Protein AF-A0A947NQI3-F1 (afdb_monomer)

Secondary structure (DSSP, 8-state):
------TTTTTTTEEEEB-S-S--TT--TT-GGGTT-STT-SHHHH--B---HHHHTTSEEEE-SSS-TTTTHHHHHHHHTT-SSEEEEESS-SSSGGG-S-EEEESS-GGGTTT-----SSPPTTEEEEEEEE-TT-HHHHHHHHHHHHTTT--EEEEE-EESSSPPPGGGGGGEEEEEETTEEEEEE-HHHHHHHHHTTTT-TTEEESSSBTTB--HHHH-HHHHHHHHHHHHTT-

Sequence (238 aa):
MAYIENPKTAGSGIICGIPQRGVCPVGCADCFFQSGRSYLEPLDEKLPNLPTPEQAKGRIVRLNDGNDSNNQRVLVMAAADQYEHVFFNTSIPKDLAGFGRPVVLTVNPGKKTDRNAHLLTPPPTNLMFVRFRTNTWNLELCDRVVGHYAAHGIPTVLTFMAYYTESVPKDHAQHYTFRQRTLNSYWVITPAAWDKVLTRYAGNQWVYPCGKDANTFKCHRCGNCLREYFATLERMGR

Nearest PDB structures (foldseek):
  8tnf-assembly1_B  TM=5.002E-01  e=2.620E-01  Paracoccus onubensis
  2dqw-assembly1_A  TM=5.019E-01  e=2.329E+00  Thermus thermophilus HB8
  3dxi-assembly1_B  TM=3.619E-01  e=7.627E+00  Phocaeicola vulgatus ATCC 8482

Solvent-accessible surface area (backbone atoms only — not comparable to full-atom values): 13460 Å² total; per-residue (Å²): 132,84,65,76,82,54,79,50,32,60,87,38,57,43,45,57,24,33,75,64,61,57,74,50,92,82,69,42,83,62,36,56,58,74,60,84,66,29,98,49,58,61,41,71,78,51,37,54,34,53,63,54,58,78,77,40,61,98,29,36,35,35,36,21,84,63,47,41,39,62,62,62,36,70,61,44,50,63,64,47,69,71,44,92,43,52,35,36,26,25,60,58,89,64,68,67,58,80,64,80,42,41,28,35,37,34,36,21,54,63,92,26,40,74,75,48,65,68,80,68,83,80,68,49,70,38,49,36,30,35,35,37,58,39,54,95,87,26,51,73,61,46,49,55,50,46,54,58,33,43,77,68,76,26,34,36,35,38,33,69,57,59,34,63,78,65,79,74,55,79,95,50,41,90,39,43,42,82,44,79,50,103,89,50,60,36,36,32,51,29,56,71,45,46,51,55,58,51,58,76,48,64,90,42,89,41,59,43,64,66,23,67,53,70,85,40,64,42,40,58,65,45,40,56,74,60,56,36,48,54,57,26,32,52,70,62,75,94

Foldseek 3Di:
DDADFDPQAVPQLETEFEQDADAAPLPAPQQCQHPQNDPQPVRNVRPRHGDQQVRNVSGAYEYDPRHACVVVVVRSLVSCVRYPHYEYEHQDPPPRVVSVAAYEHAFQDHPSLQPAGDQDVVDHLRDLAYEHADDLRRVVRVVVNLVRQVVVVHAYEYEYDKAQPDDDPPVCPVQWDWDDDPVGITIFGDQVNFVVSVVVCPPPPRYHYQAQTSVGRRCNNRSSVVVSRVVSCVSVVD

pLDDT: mean 93.97, std 5.76, range [64.19, 98.81]

Structure (mmCIF, N/CA/C/O backbone):
data_AF-A0A947NQI3-F1
#
_entry.id   AF-A0A947NQI3-F1
#
loop_
_atom_site.group_PDB
_atom_site.id
_atom_site.type_symbol
_atom_site.label_atom_id
_atom_site.label_alt_id
_atom_site.label_comp_id
_atom_site.label_asym_id
_atom_site.label_entity_id
_atom_site.label_seq_id
_atom_site.pdbx_PDB_ins_code
_atom_site.Cartn_x
_atom_site.Cartn_y
_atom_site.Cartn_z
_atom_site.occupancy
_atom_site.B_iso_or_equiv
_atom_site.auth_seq_id
_atom_site.auth_comp_id
_atom_site.auth_asym_id
_atom_site.auth_atom_id
_atom_site.pdbx_PDB_model_num
ATOM 1 N N . MET A 1 1 ? -3.996 24.762 8.357 1.00 64.19 1 MET A N 1
ATOM 2 C CA . MET A 1 1 ? -4.057 24.484 6.905 1.00 64.19 1 MET A CA 1
ATOM 3 C C . MET A 1 1 ? -5.271 23.628 6.623 1.00 64.19 1 MET A C 1
ATOM 5 O O . MET A 1 1 ? -5.630 22.829 7.478 1.00 64.19 1 MET A O 1
ATOM 9 N N . ALA A 1 2 ? -5.905 23.813 5.467 1.00 87.31 2 ALA A N 1
ATOM 10 C CA . ALA A 1 2 ? -6.989 22.938 5.040 1.00 87.31 2 ALA A CA 1
ATOM 11 C C . ALA A 1 2 ? -6.441 21.549 4.675 1.00 87.31 2 ALA A C 1
ATOM 13 O O . ALA A 1 2 ? -5.342 21.440 4.133 1.00 87.31 2 ALA A O 1
ATOM 14 N N . TYR A 1 3 ? -7.214 20.507 4.975 1.00 95.06 3 TYR A N 1
ATOM 15 C CA . TYR A 1 3 ? -6.921 19.136 4.563 1.00 95.06 3 TYR A CA 1
ATOM 16 C C . TYR A 1 3 ? -6.806 19.021 3.035 1.00 95.06 3 TYR A C 1
ATOM 18 O O . TYR A 1 3 ? -7.633 19.568 2.304 1.00 95.06 3 TYR A O 1
ATOM 26 N N . ILE A 1 4 ? -5.816 18.264 2.558 1.00 95.06 4 ILE A N 1
ATOM 27 C CA . ILE A 1 4 ? -5.603 17.978 1.135 1.00 95.06 4 ILE A CA 1
ATOM 28 C C . ILE A 1 4 ? -5.948 16.508 0.870 1.00 95.06 4 ILE A C 1
ATOM 30 O O . ILE A 1 4 ? -5.268 15.599 1.354 1.00 95.06 4 ILE A O 1
ATOM 34 N N . GLU A 1 5 ? -6.994 16.260 0.080 1.00 94.38 5 GLU A N 1
ATOM 35 C CA . GLU A 1 5 ? -7.425 14.900 -0.249 1.00 94.38 5 GLU A CA 1
ATOM 36 C C . GLU A 1 5 ? -6.468 14.220 -1.238 1.00 94.38 5 GLU A C 1
ATOM 38 O O . GLU A 1 5 ? -6.061 14.807 -2.241 1.00 94.38 5 GLU A O 1
ATOM 43 N N . ASN A 1 6 ? -6.158 12.937 -1.004 1.00 93.94 6 ASN A N 1
ATOM 44 C CA . ASN A 1 6 ? -5.431 12.147 -1.990 1.00 93.94 6 ASN A CA 1
ATOM 45 C C . ASN A 1 6 ? -6.315 11.872 -3.226 1.00 93.94 6 ASN A C 1
ATOM 47 O O . ASN A 1 6 ? -7.308 11.137 -3.119 1.00 93.94 6 ASN A O 1
ATOM 51 N N . PRO A 1 7 ? -5.905 12.299 -4.438 1.00 92.12 7 PRO A N 1
ATOM 52 C CA . PRO A 1 7 ? -6.652 12.027 -5.663 1.00 92.12 7 PRO A CA 1
ATOM 53 C C . PRO A 1 7 ? -6.926 10.537 -5.917 1.00 92.12 7 PRO A C 1
ATOM 55 O O . PRO A 1 7 ? -7.909 10.192 -6.574 1.00 92.12 7 PRO A O 1
ATOM 58 N N . LYS A 1 8 ? -6.058 9.630 -5.456 1.00 91.38 8 LYS A N 1
ATOM 59 C CA . LYS A 1 8 ? -6.211 8.176 -5.614 1.00 91.38 8 LYS A CA 1
ATOM 60 C C . LYS A 1 8 ? -7.399 7.626 -4.817 1.00 91.38 8 LYS A C 1
ATOM 62 O O . LYS A 1 8 ? -8.034 6.678 -5.285 1.00 91.38 8 LYS A O 1
ATOM 67 N N . THR A 1 9 ? -7.698 8.202 -3.651 1.00 93.56 9 THR A N 1
ATOM 68 C CA . THR A 1 9 ? -8.776 7.739 -2.760 1.00 93.56 9 THR A CA 1
ATOM 69 C C . THR A 1 9 ? -10.086 8.501 -2.922 1.00 93.56 9 THR A C 1
ATOM 71 O O . THR A 1 9 ? -11.097 8.064 -2.372 1.00 93.56 9 THR A O 1
ATOM 74 N N . ALA A 1 10 ? -10.107 9.584 -3.700 1.00 93.75 10 ALA A N 1
ATOM 75 C CA . ALA A 1 10 ? -11.333 10.312 -4.015 1.00 93.75 10 ALA A CA 1
ATOM 76 C C . ALA A 1 10 ? -12.449 9.362 -4.510 1.00 93.75 10 ALA A C 1
ATOM 78 O O . ALA A 1 10 ? -12.243 8.536 -5.414 1.00 93.75 10 ALA A O 1
ATOM 79 N N . GLY A 1 11 ? -13.616 9.452 -3.864 1.00 93.31 11 GLY A N 1
ATOM 80 C CA . GLY A 1 11 ? -14.802 8.636 -4.154 1.00 93.31 11 GLY A CA 1
ATOM 81 C C . GLY A 1 11 ? -14.730 7.165 -3.721 1.00 93.31 11 GLY A C 1
ATOM 82 O O . GLY A 1 11 ? -15.567 6.381 -4.145 1.00 93.31 11 GLY A O 1
ATOM 83 N N . SER A 1 12 ? -13.736 6.752 -2.923 1.00 95.12 12 SER A N 1
ATOM 84 C CA . SER A 1 12 ? -13.557 5.335 -2.536 1.00 95.12 12 SER A CA 1
ATOM 85 C C . SER A 1 12 ? -14.100 4.946 -1.160 1.00 95.12 12 SER A C 1
ATOM 87 O O . SER A 1 12 ? -13.911 3.808 -0.745 1.00 95.12 12 SER A O 1
ATOM 89 N N . GLY A 1 13 ? -14.685 5.886 -0.412 1.00 96.44 13 GLY A N 1
ATOM 90 C CA . GLY A 1 13 ? -15.008 5.685 1.008 1.00 96.44 13 GLY A CA 1
ATOM 91 C C . GLY A 1 13 ? -13.784 5.712 1.937 1.00 96.44 13 GLY A C 1
ATOM 92 O O . GLY A 1 13 ? -13.938 5.656 3.150 1.00 96.44 13 GLY A O 1
ATOM 93 N N . ILE A 1 14 ? -12.568 5.862 1.397 1.00 97.56 14 ILE A N 1
ATOM 94 C CA . ILE A 1 14 ? -11.319 5.970 2.167 1.00 97.56 14 ILE A CA 1
ATOM 95 C C . ILE A 1 14 ? -10.823 7.408 2.133 1.00 97.56 14 ILE A C 1
ATOM 97 O O . ILE A 1 14 ? -10.758 8.008 1.059 1.00 97.56 14 ILE A O 1
ATOM 101 N N . ILE A 1 15 ? -10.435 7.947 3.283 1.00 97.44 15 ILE A N 1
ATOM 102 C CA . ILE A 1 15 ? -9.751 9.237 3.424 1.00 97.44 15 ILE A CA 1
ATOM 103 C C . ILE A 1 15 ? -8.353 8.996 4.001 1.00 97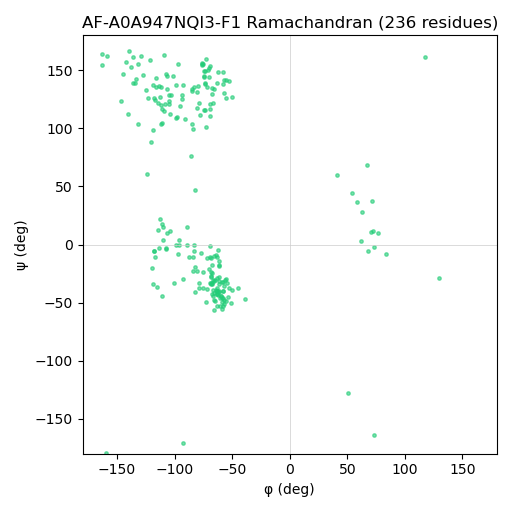.44 15 ILE A C 1
ATOM 105 O O . ILE A 1 15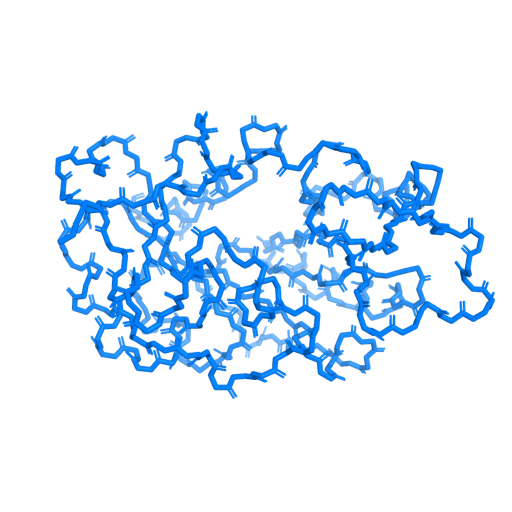 ? -8.160 8.072 4.784 1.00 97.44 15 ILE A O 1
ATOM 109 N N . CYS A 1 16 ? -7.341 9.747 3.571 1.00 97.31 16 CYS A N 1
ATOM 110 C CA . CYS A 1 16 ? -5.959 9.517 4.017 1.00 97.31 16 CYS A CA 1
ATOM 111 C C . CYS A 1 16 ? -5.563 10.518 5.095 1.00 97.31 16 CYS A C 1
ATOM 113 O O . CYS A 1 16 ? -5.942 11.678 4.985 1.00 97.31 16 CYS A O 1
ATOM 115 N N . GLY A 1 17 ? -4.754 10.098 6.068 1.00 96.75 17 GLY A N 1
ATOM 116 C CA . GLY A 1 17 ? -4.152 10.991 7.059 1.00 96.75 17 GLY A CA 1
ATOM 117 C C . GLY A 1 17 ? -2.664 10.707 7.255 1.00 96.75 17 GLY A C 1
ATOM 118 O O . GLY A 1 17 ? -2.251 9.547 7.230 1.00 96.75 17 GLY A O 1
ATOM 119 N N . ILE A 1 18 ? -1.857 11.753 7.443 1.00 96.75 18 ILE A N 1
ATOM 120 C CA . ILE A 1 18 ? -0.427 11.660 7.777 1.00 96.75 18 ILE A CA 1
ATOM 121 C C . ILE A 1 18 ? -0.146 12.601 8.962 1.00 96.75 18 ILE A C 1
ATOM 123 O O . ILE A 1 18 ? -0.118 13.819 8.765 1.00 96.75 18 ILE A O 1
ATOM 127 N N . PRO A 1 19 ? 0.021 12.067 10.187 1.00 96.19 19 PRO A N 1
ATOM 128 C CA . PRO A 1 19 ? 0.264 12.872 11.384 1.00 96.19 19 PRO A CA 1
ATOM 129 C C . PRO A 1 19 ? 1.725 13.315 11.542 1.00 96.19 19 PRO A C 1
ATOM 131 O O . PRO A 1 19 ? 1.990 14.290 12.240 1.00 96.19 19 PRO A O 1
ATOM 134 N N . GLN A 1 20 ? 2.686 12.612 10.935 1.00 95.19 20 GLN A N 1
ATOM 135 C CA . GLN A 1 20 ? 4.098 12.987 11.011 1.00 95.19 20 GLN A CA 1
ATOM 136 C C . GLN A 1 20 ? 4.407 14.174 10.091 1.00 95.19 20 GLN A C 1
ATOM 138 O O . GLN A 1 20 ? 3.764 14.364 9.058 1.00 95.19 20 GLN A O 1
ATOM 143 N N . ARG A 1 21 ? 5.456 14.925 10.439 1.00 92.19 21 ARG A N 1
ATOM 144 C CA . ARG A 1 21 ? 6.072 15.944 9.580 1.00 92.19 21 ARG A CA 1
ATOM 145 C C . ARG A 1 21 ? 7.297 15.386 8.857 1.00 92.19 21 ARG A C 1
ATOM 147 O O . ARG A 1 21 ? 7.949 14.470 9.359 1.00 92.19 21 ARG A O 1
ATOM 154 N N . GLY A 1 22 ? 7.625 15.990 7.717 1.00 87.25 22 GLY A N 1
ATOM 155 C CA . GLY A 1 22 ? 8.833 15.687 6.953 1.00 87.25 22 GLY A CA 1
ATOM 156 C C . GLY A 1 22 ? 8.803 14.346 6.215 1.00 87.25 22 GLY A C 1
ATOM 157 O O . GLY A 1 22 ? 7.754 13.734 5.997 1.00 87.25 22 GLY A O 1
ATOM 158 N N . VAL A 1 23 ? 9.990 13.906 5.798 1.00 87.44 23 VAL A N 1
ATOM 159 C CA . VAL A 1 23 ? 10.187 12.682 5.013 1.00 87.44 23 VAL A CA 1
ATOM 160 C C . VAL A 1 23 ? 10.054 11.426 5.875 1.00 87.44 23 VAL A C 1
ATOM 162 O O . VAL A 1 23 ? 10.275 11.439 7.086 1.00 87.44 23 VAL A O 1
ATOM 165 N N . CYS A 1 24 ? 9.703 10.303 5.251 1.00 86.56 24 CYS A N 1
ATOM 166 C CA . CYS A 1 24 ? 9.652 9.026 5.955 1.00 86.56 24 CYS A CA 1
ATOM 167 C C . CYS A 1 24 ? 11.049 8.377 6.022 1.00 86.56 24 CYS A C 1
ATOM 169 O O . CYS A 1 24 ? 11.739 8.294 5.006 1.00 86.56 24 CYS A O 1
ATOM 171 N N . PRO A 1 25 ? 11.458 7.834 7.183 1.00 85.25 25 PRO A N 1
ATOM 172 C CA . PRO A 1 25 ? 12.827 7.369 7.414 1.00 85.25 25 PRO A CA 1
ATOM 173 C C . PRO A 1 25 ? 13.219 6.132 6.594 1.00 85.25 25 PRO A C 1
ATOM 175 O O . PRO A 1 25 ? 14.392 5.782 6.538 1.00 85.25 25 PRO A O 1
ATOM 178 N N . VAL A 1 26 ? 12.258 5.454 5.954 1.00 81.62 26 VAL A N 1
ATOM 179 C CA . VAL A 1 26 ? 12.538 4.278 5.116 1.00 81.62 26 VAL A CA 1
ATOM 180 C C . VAL A 1 26 ? 13.306 4.660 3.837 1.00 81.62 26 VAL A C 1
ATOM 182 O O . VAL A 1 26 ? 14.043 3.828 3.313 1.00 81.62 26 VAL A O 1
ATOM 185 N N . GLY A 1 27 ? 13.161 5.895 3.333 1.00 81.44 27 GLY A N 1
ATOM 186 C CA . GLY A 1 27 ? 13.978 6.414 2.224 1.00 81.44 27 GLY A CA 1
ATOM 187 C C . GLY A 1 27 ? 13.901 5.608 0.918 1.00 81.44 27 GLY A C 1
ATOM 188 O O . GLY A 1 27 ? 14.905 5.414 0.237 1.00 81.44 27 GLY A O 1
ATOM 189 N N . CYS A 1 28 ? 12.727 5.074 0.573 1.00 82.44 28 CYS A N 1
ATOM 190 C CA . CYS A 1 28 ? 12.533 4.298 -0.656 1.00 82.44 28 CYS A CA 1
ATOM 191 C C . CYS A 1 28 ? 12.691 5.181 -1.913 1.00 82.44 28 CYS A C 1
ATOM 193 O O . CYS A 1 28 ? 11.907 6.112 -2.089 1.00 82.44 28 CYS A O 1
ATOM 195 N N . ALA A 1 29 ? 13.619 4.833 -2.813 1.00 79.69 29 ALA A N 1
ATOM 196 C CA . ALA A 1 29 ? 13.971 5.623 -4.004 1.00 79.69 29 ALA A CA 1
ATOM 197 C C . ALA A 1 29 ? 12.773 5.958 -4.918 1.00 79.69 29 ALA A C 1
ATOM 199 O O . ALA A 1 29 ? 12.541 7.119 -5.245 1.00 79.69 29 ALA A O 1
ATOM 200 N N . ASP A 1 30 ? 11.950 4.964 -5.265 1.00 81.38 30 ASP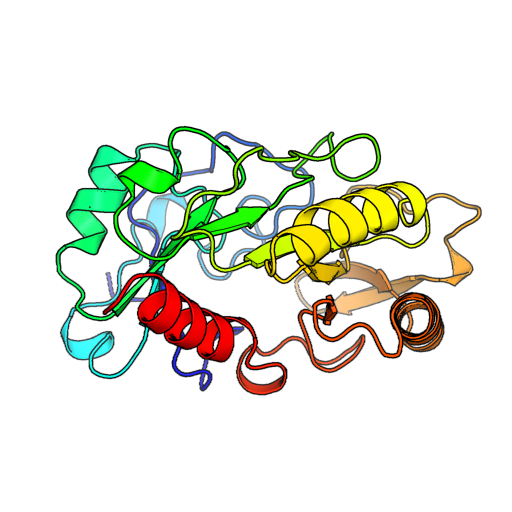 A N 1
ATOM 201 C CA . ASP A 1 30 ? 10.753 5.161 -6.099 1.00 81.38 30 ASP A CA 1
ATOM 202 C C . ASP A 1 30 ? 9.477 5.502 -5.301 1.00 81.38 30 ASP A C 1
ATOM 204 O O . ASP A 1 30 ? 8.356 5.438 -5.819 1.00 81.38 30 ASP A O 1
ATOM 208 N N . CYS A 1 31 ? 9.601 5.887 -4.027 1.00 84.44 31 CYS A N 1
ATOM 209 C CA . CYS A 1 31 ? 8.445 6.275 -3.226 1.00 84.44 31 CYS A CA 1
ATOM 210 C C . CYS A 1 31 ? 7.859 7.604 -3.706 1.00 84.44 31 CYS A C 1
ATOM 212 O O . CYS A 1 31 ? 8.476 8.661 -3.575 1.00 84.44 31 CYS A O 1
ATOM 214 N N . PHE A 1 32 ? 6.617 7.567 -4.190 1.00 85.75 32 PHE A N 1
ATOM 215 C CA . PHE A 1 32 ? 5.883 8.758 -4.626 1.00 85.75 32 PHE A CA 1
ATOM 216 C C . PHE A 1 32 ? 5.808 9.853 -3.546 1.00 85.75 32 PHE A C 1
ATOM 218 O O . PHE A 1 32 ? 5.831 11.032 -3.872 1.00 85.75 32 PHE A O 1
ATOM 225 N N . PHE A 1 33 ? 5.754 9.468 -2.266 1.00 86.44 33 PHE A N 1
ATOM 226 C CA . PHE A 1 33 ? 5.618 10.409 -1.154 1.00 86.44 33 PHE A CA 1
ATOM 227 C C . PHE A 1 33 ? 6.853 11.285 -0.918 1.00 86.44 33 PHE A C 1
ATOM 229 O O . PHE A 1 33 ? 6.673 12.415 -0.503 1.00 86.44 33 PHE A O 1
ATOM 236 N N . GLN A 1 34 ? 8.073 10.787 -1.160 1.00 81.50 34 GLN A N 1
ATOM 237 C CA . GLN A 1 34 ? 9.323 11.462 -0.750 1.00 81.50 34 GLN A CA 1
ATOM 238 C C . GLN A 1 34 ? 10.190 11.934 -1.922 1.00 81.50 34 GLN A C 1
ATOM 240 O O . GLN A 1 34 ? 11.373 12.204 -1.752 1.00 81.50 34 GLN A O 1
ATOM 245 N N . SER A 1 35 ? 9.642 11.940 -3.132 1.00 81.00 35 SER A N 1
ATOM 246 C CA . SER A 1 35 ? 10.420 12.139 -4.359 1.00 81.00 35 SER A CA 1
ATOM 247 C C . SER A 1 35 ? 10.140 13.473 -5.049 1.00 81.00 35 SER A C 1
ATOM 249 O O . SER A 1 35 ? 10.420 13.595 -6.237 1.00 81.00 35 SER A O 1
ATOM 251 N N . GLY A 1 36 ? 9.551 14.454 -4.354 1.00 83.12 36 GLY A N 1
ATOM 252 C CA . GLY A 1 36 ? 9.191 15.742 -4.957 1.00 83.12 36 GLY A CA 1
ATOM 253 C C . GLY A 1 36 ? 7.934 15.676 -5.829 1.00 83.12 36 GLY A C 1
ATOM 254 O O . GLY A 1 36 ? 7.628 16.617 -6.554 1.00 83.12 36 GLY A O 1
ATOM 255 N N . ARG A 1 37 ? 7.197 14.558 -5.785 1.00 83.44 37 ARG A N 1
ATOM 256 C CA . ARG A 1 37 ? 6.062 14.266 -6.683 1.00 83.44 37 ARG A CA 1
ATOM 257 C C . ARG A 1 37 ? 4.731 14.132 -5.958 1.00 83.44 37 ARG A C 1
ATOM 259 O O . ARG A 1 37 ? 3.689 14.048 -6.610 1.00 83.44 37 ARG A O 1
ATOM 266 N N . SER A 1 38 ? 4.765 14.069 -4.630 1.00 87.25 38 SER A N 1
ATOM 267 C CA . SER A 1 38 ? 3.577 13.907 -3.804 1.00 87.25 38 SER A CA 1
ATOM 268 C C . SER A 1 38 ? 2.573 15.034 -4.053 1.00 87.25 38 SER A C 1
ATOM 270 O O . SER A 1 38 ? 2.936 16.187 -4.269 1.00 87.25 38 SER A O 1
ATOM 272 N N . TYR A 1 39 ? 1.279 14.733 -3.929 1.00 88.44 39 TYR A N 1
ATOM 273 C CA . TYR A 1 39 ? 0.231 15.766 -3.897 1.00 88.44 39 TYR A CA 1
ATOM 274 C C . TYR A 1 39 ? 0.352 16.684 -2.660 1.00 88.44 39 TYR A C 1
ATOM 276 O O . TYR A 1 39 ? -0.337 17.699 -2.566 1.00 88.44 39 TYR A O 1
ATOM 284 N N . LEU A 1 40 ? 1.236 16.319 -1.725 1.00 91.94 40 LEU A N 1
ATOM 285 C CA . LEU A 1 40 ? 1.575 17.051 -0.511 1.00 91.94 40 LEU A CA 1
ATOM 286 C C . LEU A 1 40 ? 2.927 17.770 -0.595 1.00 91.94 40 LEU A C 1
ATOM 288 O O . LEU A 1 40 ? 3.408 18.214 0.434 1.00 91.94 40 LEU A O 1
ATOM 292 N N . GLU A 1 41 ? 3.556 17.893 -1.764 1.00 89.44 41 GLU A N 1
ATOM 293 C CA . GLU A 1 41 ? 4.790 18.687 -1.865 1.00 89.44 41 GLU A CA 1
ATOM 294 C C . GLU A 1 41 ? 4.504 20.195 -1.799 1.00 89.44 41 GLU A C 1
ATOM 296 O O . GLU A 1 41 ? 3.539 20.641 -2.434 1.00 89.44 41 GLU A O 1
ATOM 301 N N . PRO A 1 42 ? 5.326 20.990 -1.093 1.00 90.94 42 PRO A N 1
ATOM 302 C CA . PRO A 1 42 ? 6.477 20.555 -0.296 1.00 90.94 42 PRO A CA 1
ATOM 303 C C . PRO A 1 42 ? 6.046 19.997 1.081 1.00 90.94 42 PRO A C 1
ATOM 305 O O . PRO A 1 42 ? 5.133 20.515 1.733 1.00 90.94 42 PRO A O 1
ATOM 308 N N . LEU A 1 43 ? 6.653 18.874 1.495 1.00 90.50 43 LEU A N 1
ATOM 309 C CA . LEU A 1 43 ? 6.206 18.097 2.666 1.00 90.50 43 LEU A CA 1
ATOM 310 C C . LEU A 1 43 ? 6.350 18.830 4.009 1.00 90.50 43 LEU A C 1
ATOM 312 O O . LEU A 1 43 ? 5.598 18.556 4.943 1.00 90.50 43 LEU A O 1
ATOM 316 N N . ASP A 1 44 ? 7.342 19.701 4.143 1.00 89.12 44 ASP A N 1
ATOM 317 C CA . ASP A 1 44 ? 7.605 20.507 5.338 1.00 89.12 44 ASP A CA 1
ATOM 318 C C . ASP A 1 44 ? 6.522 21.563 5.580 1.00 89.12 44 ASP A C 1
ATOM 320 O O . ASP A 1 44 ? 6.155 21.818 6.730 1.00 89.12 44 ASP A O 1
ATOM 324 N N . GLU A 1 45 ? 5.952 22.102 4.505 1.00 90.69 45 GLU A N 1
ATOM 325 C CA . GLU A 1 45 ? 4.850 23.053 4.580 1.00 90.69 45 GLU A CA 1
ATOM 326 C C . GLU A 1 45 ? 3.504 22.357 4.752 1.00 90.69 45 GLU A C 1
ATOM 328 O O . GLU A 1 45 ? 2.689 22.827 5.533 1.00 90.69 45 GLU A O 1
ATOM 333 N N . LYS A 1 46 ? 3.248 21.244 4.051 1.00 92.75 46 LYS A N 1
ATOM 334 C CA . LYS A 1 46 ? 1.901 20.640 3.957 1.00 92.75 46 LYS A CA 1
ATOM 335 C C . LYS A 1 46 ? 1.624 19.510 4.949 1.00 92.75 46 LYS A C 1
ATOM 337 O O . LYS A 1 46 ? 0.522 18.957 4.940 1.00 92.75 46 LYS A O 1
ATOM 342 N N . LEU A 1 47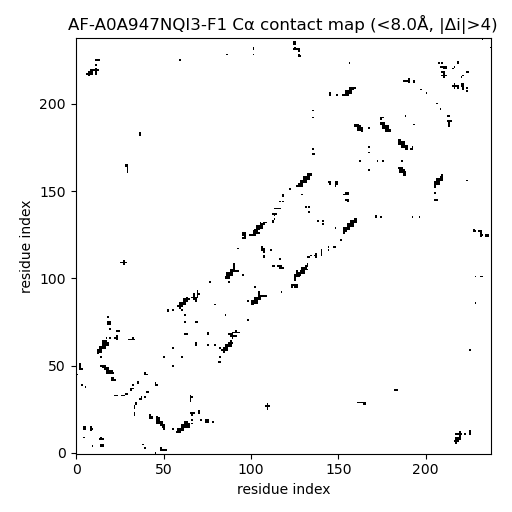 ? 2.587 19.150 5.800 1.00 93.81 47 LEU A N 1
ATOM 343 C CA . LEU A 1 47 ? 2.398 18.170 6.873 1.00 93.81 47 LEU A CA 1
ATOM 344 C C . LEU A 1 47 ? 2.360 18.828 8.263 1.00 93.81 47 LEU A C 1
ATOM 346 O O . LEU A 1 47 ? 3.092 19.787 8.515 1.00 93.81 47 LEU A O 1
ATOM 350 N N . PRO A 1 48 ? 1.573 18.292 9.215 1.00 95.06 48 PRO A N 1
ATOM 351 C CA . PRO A 1 48 ? 0.703 17.121 9.085 1.00 95.06 48 PRO A CA 1
ATOM 352 C C . PRO A 1 48 ? -0.530 17.394 8.214 1.00 95.06 48 PRO A C 1
ATOM 354 O O . PRO A 1 48 ? -1.046 18.508 8.184 1.00 95.06 48 PRO A O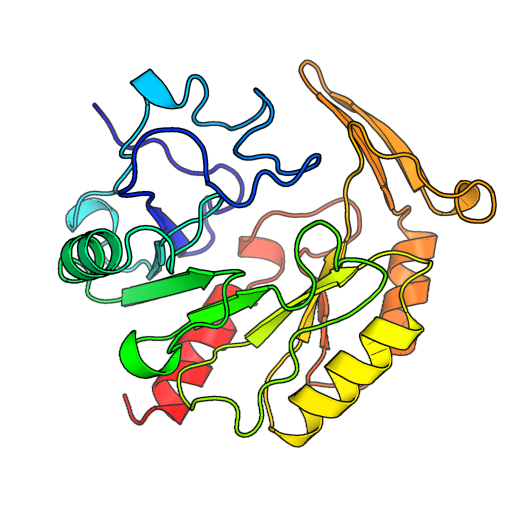 1
ATOM 357 N N . ASN A 1 49 ? -1.020 16.354 7.541 1.00 96.38 49 ASN A N 1
ATOM 358 C CA . ASN A 1 49 ? -2.243 16.400 6.740 1.00 96.38 49 ASN A CA 1
ATOM 359 C C . ASN A 1 49 ? -3.235 15.373 7.293 1.00 96.38 49 ASN A C 1
ATOM 361 O O . ASN A 1 49 ? -3.234 14.209 6.884 1.00 96.38 49 ASN A O 1
ATOM 365 N N . LEU A 1 50 ? -4.039 15.793 8.268 1.00 96.56 50 LEU A N 1
ATOM 366 C CA . LEU A 1 50 ? -5.075 14.979 8.902 1.00 96.56 50 LEU A CA 1
ATOM 367 C C . LEU A 1 50 ? -6.459 15.531 8.537 1.00 96.56 50 LEU A C 1
ATOM 369 O O . LEU A 1 50 ? -6.635 16.750 8.579 1.00 96.56 50 LEU A O 1
ATOM 373 N N . PRO A 1 51 ? -7.428 14.675 8.170 1.00 96.94 51 PRO A N 1
ATOM 374 C CA . PRO A 1 51 ? -8.809 15.116 8.028 1.00 96.94 51 PRO A CA 1
ATOM 375 C C . PRO A 1 51 ? -9.405 15.459 9.398 1.00 96.94 51 PRO A C 1
ATOM 377 O O . PRO A 1 51 ? -8.999 14.894 10.406 1.00 96.94 51 PRO A O 1
ATOM 380 N N . THR A 1 52 ? -10.392 16.347 9.469 1.00 97.31 52 THR A N 1
ATOM 381 C CA . THR A 1 52 ? -11.159 16.507 10.718 1.00 97.31 52 THR A CA 1
ATOM 382 C C . THR A 1 52 ? -12.097 15.308 10.930 1.00 97.31 52 THR A C 1
ATOM 384 O O . THR A 1 52 ? -12.432 14.619 9.956 1.00 97.31 52 THR A O 1
ATOM 387 N N . PRO A 1 53 ? -12.570 15.042 12.162 1.00 97.06 53 PRO A N 1
ATOM 388 C CA . PRO A 1 53 ? -13.584 14.015 12.409 1.00 97.06 53 PRO A CA 1
ATOM 389 C C . PRO A 1 53 ? -14.837 14.179 11.535 1.00 97.06 53 PRO A C 1
ATOM 391 O O . PRO A 1 53 ? -15.368 13.198 11.019 1.00 97.06 53 PRO A O 1
ATOM 394 N N . GLU A 1 54 ? -15.264 15.417 11.274 1.00 96.88 54 GLU A N 1
ATOM 395 C CA . GLU A 1 54 ? -16.399 15.724 10.398 1.00 96.88 54 GLU A CA 1
ATOM 396 C C . GLU A 1 54 ? -16.115 15.328 8.945 1.00 96.88 54 GLU A C 1
ATOM 398 O O . GLU A 1 54 ? -16.974 14.738 8.292 1.00 96.88 54 GLU A O 1
ATOM 403 N N . GLN A 1 55 ? -14.903 15.595 8.441 1.00 96.56 55 GLN A N 1
ATOM 404 C CA . GLN A 1 55 ? -14.480 15.174 7.098 1.00 96.56 55 GLN A CA 1
ATOM 405 C C . GLN A 1 55 ? -14.354 13.649 6.973 1.00 96.56 55 GLN A C 1
ATOM 407 O O . GLN A 1 55 ? -14.529 13.093 5.884 1.00 96.56 55 GLN A O 1
ATOM 412 N N . ALA A 1 56 ? -14.019 12.976 8.074 1.00 97.25 56 ALA A N 1
ATOM 413 C CA . ALA A 1 56 ? -13.878 11.528 8.146 1.00 97.25 56 ALA A CA 1
ATOM 414 C C . ALA A 1 56 ? -15.208 10.794 8.385 1.00 97.25 56 ALA A C 1
ATOM 416 O O . ALA A 1 56 ? -15.250 9.572 8.241 1.00 97.25 56 ALA A O 1
ATOM 417 N N . LYS A 1 57 ? -16.293 11.501 8.722 1.00 96.81 57 LYS A N 1
ATOM 418 C CA . LYS A 1 57 ? -17.586 10.892 9.049 1.00 96.81 57 LYS A CA 1
ATOM 419 C C . LYS A 1 57 ? -18.082 9.982 7.919 1.00 96.81 57 LYS A C 1
ATOM 421 O O . LYS A 1 57 ? -18.170 10.395 6.764 1.00 96.81 57 LYS A O 1
ATOM 426 N N . GLY A 1 58 ? -18.405 8.731 8.259 1.00 95.88 58 GLY A N 1
ATOM 427 C CA . GLY A 1 58 ? -18.868 7.717 7.301 1.00 95.88 58 GLY A CA 1
ATOM 428 C C . GLY A 1 58 ? -17.793 7.208 6.329 1.00 95.88 58 GLY A C 1
ATOM 429 O O . GLY A 1 58 ? -18.118 6.525 5.359 1.00 95.88 58 GLY A O 1
ATOM 430 N N . ARG A 1 59 ? -16.517 7.541 6.554 1.00 97.75 59 ARG A N 1
ATOM 431 C CA . ARG A 1 59 ? -15.369 7.086 5.761 1.00 97.75 59 ARG A CA 1
ATOM 432 C C . ARG A 1 59 ? -14.379 6.351 6.654 1.00 97.75 59 ARG A C 1
ATOM 434 O O . ARG A 1 59 ? -14.324 6.565 7.859 1.00 97.75 59 ARG A O 1
ATOM 441 N N . ILE A 1 60 ? -13.538 5.528 6.039 1.00 98.50 60 ILE A N 1
ATOM 442 C CA . ILE A 1 60 ? -12.425 4.878 6.731 1.00 98.50 60 ILE A CA 1
ATOM 443 C C . ILE A 1 60 ? -11.170 5.729 6.565 1.00 98.50 60 ILE A C 1
ATOM 445 O O . ILE A 1 60 ? -10.739 6.014 5.443 1.00 98.50 60 ILE A O 1
ATOM 449 N N . VAL A 1 61 ? -10.545 6.097 7.678 1.00 98.38 61 VAL A N 1
ATOM 450 C CA . VAL A 1 61 ? -9.265 6.797 7.683 1.00 98.38 61 VAL A CA 1
ATOM 451 C C . VAL A 1 61 ? -8.131 5.795 7.477 1.00 98.38 61 VAL A C 1
ATOM 453 O O . VAL A 1 61 ? -7.885 4.908 8.288 1.00 98.38 61 VAL A O 1
ATOM 456 N N . ARG A 1 62 ? -7.389 5.937 6.383 1.00 98.12 62 ARG A N 1
ATOM 457 C CA . ARG A 1 62 ? -6.114 5.249 6.178 1.00 98.12 62 ARG A CA 1
ATOM 458 C C . ARG A 1 62 ? -4.994 6.130 6.706 1.00 98.12 62 ARG A C 1
ATOM 460 O O . ARG A 1 62 ? -4.638 7.123 6.065 1.00 98.12 62 ARG A O 1
ATOM 467 N N . LEU A 1 63 ? -4.400 5.740 7.827 1.00 97.88 63 LEU A N 1
ATOM 468 C CA . LEU A 1 63 ? -3.219 6.418 8.341 1.00 97.88 63 LEU A CA 1
ATOM 469 C C . LEU A 1 63 ? -1.962 5.949 7.611 1.00 97.88 63 LEU A C 1
ATOM 471 O O . LEU A 1 63 ? -1.709 4.751 7.464 1.00 97.88 63 LEU A O 1
ATOM 475 N N . ASN A 1 64 ? -1.182 6.938 7.181 1.00 94.50 64 ASN A N 1
ATOM 476 C CA . ASN A 1 64 ? 0.095 6.826 6.488 1.00 94.50 64 ASN A CA 1
ATOM 477 C C . ASN A 1 64 ? 0.024 6.240 5.080 1.00 94.50 64 ASN A C 1
ATOM 479 O O . ASN A 1 64 ? 0.554 5.176 4.754 1.00 94.50 64 ASN A O 1
ATOM 483 N N . ASP A 1 65 ? -0.576 7.024 4.188 1.00 85.31 65 ASP A N 1
ATOM 484 C CA . ASP A 1 65 ? -0.447 6.824 2.751 1.00 85.31 65 ASP A CA 1
ATOM 485 C C . ASP A 1 65 ? 0.805 7.505 2.181 1.00 85.31 65 ASP A C 1
ATOM 487 O O . ASP A 1 65 ? 0.731 8.567 1.568 1.00 85.31 65 ASP A O 1
ATOM 491 N N . GLY A 1 66 ? 1.964 6.889 2.416 1.00 81.12 66 GLY A N 1
ATOM 492 C CA . GLY A 1 66 ? 3.260 7.378 1.934 1.00 81.12 66 GLY A CA 1
ATOM 493 C C . GLY A 1 66 ? 4.329 7.455 3.022 1.00 81.12 66 GLY A C 1
ATOM 494 O O . GLY A 1 66 ? 5.511 7.261 2.735 1.00 81.12 66 GLY A O 1
ATOM 495 N N . ASN A 1 67 ? 3.908 7.662 4.272 1.00 90.81 67 ASN A N 1
ATOM 496 C CA . ASN A 1 67 ? 4.730 7.460 5.466 1.00 90.81 67 ASN A CA 1
ATOM 497 C C . ASN A 1 67 ? 4.533 6.027 6.011 1.00 90.81 67 ASN A C 1
ATOM 499 O O . ASN A 1 67 ? 3.906 5.191 5.357 1.00 90.81 67 ASN A O 1
ATOM 503 N N . ASP A 1 68 ? 5.053 5.738 7.199 1.00 94.75 68 ASP A N 1
ATOM 504 C CA . ASP A 1 68 ? 4.954 4.431 7.845 1.00 94.75 68 ASP A CA 1
ATOM 505 C C . ASP A 1 68 ? 4.295 4.555 9.226 1.00 94.75 68 ASP A C 1
ATOM 507 O O . ASP A 1 68 ? 4.750 5.331 10.061 1.00 94.75 68 ASP A O 1
ATOM 511 N N . SER A 1 69 ? 3.236 3.791 9.502 1.00 97.06 69 SER A N 1
ATOM 512 C CA . SER A 1 69 ? 2.547 3.856 10.803 1.00 97.06 69 SER A CA 1
ATOM 513 C C . SER A 1 69 ? 3.346 3.358 11.999 1.00 97.06 69 SER A C 1
ATOM 515 O O . SER A 1 69 ? 2.998 3.692 13.129 1.00 97.06 69 SER A O 1
ATOM 517 N N . ASN A 1 70 ? 4.417 2.596 11.786 1.00 96.31 70 ASN A N 1
ATOM 518 C CA . ASN A 1 70 ? 5.333 2.222 12.860 1.00 96.31 70 ASN A CA 1
ATOM 519 C C . ASN A 1 70 ? 6.443 3.262 13.082 1.00 96.31 70 ASN A C 1
ATOM 521 O O . ASN A 1 70 ? 7.131 3.215 14.102 1.00 96.31 70 ASN A O 1
ATOM 525 N N . ASN A 1 71 ? 6.593 4.236 12.181 1.00 94.81 71 ASN A N 1
ATOM 526 C CA . ASN A 1 71 ? 7.417 5.416 12.415 1.00 94.81 71 ASN A CA 1
ATOM 527 C C . ASN A 1 71 ? 6.649 6.414 13.297 1.00 94.81 71 ASN A C 1
ATOM 529 O O . ASN A 1 71 ? 5.572 6.873 12.921 1.00 94.81 71 ASN A O 1
ATOM 533 N N . GLN A 1 72 ? 7.213 6.764 14.458 1.00 95.62 72 GLN A N 1
ATOM 534 C CA . GLN A 1 72 ? 6.551 7.600 15.472 1.00 95.62 72 GLN A CA 1
ATOM 535 C C . GLN A 1 72 ? 5.176 7.043 15.887 1.00 95.62 72 GLN A C 1
ATOM 537 O O . GLN A 1 72 ? 4.197 7.777 16.001 1.00 95.62 72 GLN A O 1
ATOM 542 N N . ARG A 1 73 ? 5.092 5.727 16.119 1.00 96.38 73 ARG A N 1
ATOM 543 C CA . ARG A 1 73 ? 3.826 5.022 16.375 1.00 96.38 73 ARG A CA 1
ATOM 544 C C . ARG A 1 73 ? 2.951 5.661 17.456 1.00 96.38 73 ARG A C 1
ATOM 546 O O . ARG A 1 73 ? 1.745 5.711 17.273 1.00 96.38 73 ARG A O 1
ATOM 553 N N . VAL A 1 74 ? 3.530 6.177 18.542 1.00 97.50 74 VAL A N 1
ATOM 554 C CA . VAL A 1 74 ? 2.765 6.848 19.614 1.00 97.50 74 VAL A CA 1
ATOM 555 C C . VAL A 1 74 ? 1.961 8.034 19.068 1.00 97.50 74 VAL A C 1
ATOM 557 O O . VAL A 1 74 ? 0.766 8.132 19.327 1.00 97.50 74 VAL A O 1
ATOM 560 N N . LEU A 1 75 ? 2.585 8.880 18.242 1.00 97.88 75 LEU A N 1
ATOM 561 C CA . LEU A 1 75 ? 1.917 10.001 17.575 1.00 97.88 75 LEU A CA 1
ATOM 562 C C . LEU A 1 75 ? 0.825 9.511 16.615 1.00 97.88 75 LEU A C 1
ATOM 564 O O . LEU A 1 75 ? -0.266 10.072 16.570 1.00 97.88 75 LEU A O 1
ATOM 568 N N . VAL A 1 76 ? 1.115 8.453 15.853 1.00 97.94 76 VAL A N 1
ATOM 569 C CA . VAL A 1 76 ? 0.165 7.868 14.897 1.00 97.94 76 VAL A CA 1
ATOM 570 C C . VAL A 1 76 ? -1.069 7.312 15.605 1.00 97.94 76 VAL A C 1
ATOM 572 O O . VAL A 1 76 ? -2.181 7.536 15.137 1.00 97.94 76 VAL A O 1
ATOM 575 N N . MET A 1 77 ? -0.879 6.625 16.732 1.00 98.00 77 MET A N 1
ATOM 576 C CA . MET A 1 77 ? -1.958 6.081 17.557 1.00 98.00 77 MET A CA 1
ATOM 577 C C . MET A 1 77 ? -2.803 7.196 18.171 1.00 98.00 77 MET A C 1
ATOM 579 O O . MET A 1 77 ? -4.015 7.187 17.995 1.00 98.00 77 MET A O 1
ATOM 583 N N . ALA A 1 78 ? -2.170 8.209 18.771 1.00 98.06 78 ALA A N 1
ATOM 584 C CA . ALA A 1 78 ? -2.884 9.357 19.330 1.00 98.06 78 ALA A CA 1
ATOM 585 C C . ALA A 1 78 ? -3.727 10.088 18.269 1.00 98.06 78 ALA A C 1
ATOM 587 O O . ALA A 1 78 ? -4.868 10.468 18.517 1.00 98.06 78 ALA A O 1
ATOM 588 N N . ALA A 1 79 ? -3.203 10.238 17.048 1.00 97.75 79 ALA A N 1
ATOM 589 C CA . ALA A 1 79 ? -3.962 10.811 15.940 1.00 97.75 79 ALA A CA 1
ATOM 590 C C . ALA A 1 79 ? -5.119 9.910 15.472 1.00 97.75 79 ALA A C 1
ATOM 592 O O . ALA A 1 79 ? -6.098 10.426 14.939 1.00 97.75 79 ALA A O 1
ATOM 593 N N . ALA A 1 80 ? -5.012 8.590 15.634 1.00 98.06 80 ALA A N 1
ATOM 594 C CA . ALA A 1 80 ? -6.023 7.617 15.224 1.00 98.06 80 ALA A CA 1
ATOM 595 C C . ALA A 1 80 ? -7.245 7.576 16.149 1.00 98.06 80 ALA A C 1
ATOM 597 O O . ALA A 1 80 ? -8.314 7.129 15.723 1.00 98.06 80 ALA A O 1
ATOM 598 N N . ASP A 1 81 ? -7.090 8.008 17.401 1.00 97.56 81 ASP A N 1
ATOM 599 C CA . ASP A 1 81 ? -8.127 7.888 18.428 1.00 97.56 81 ASP A CA 1
ATOM 600 C C . ASP A 1 81 ? -9.327 8.806 18.195 1.00 97.56 81 ASP A C 1
ATOM 602 O O . ASP A 1 81 ? -10.427 8.490 18.637 1.00 97.56 81 ASP A O 1
ATOM 606 N N . GLN A 1 82 ? -9.159 9.871 17.409 1.00 97.38 82 GLN A N 1
ATOM 607 C CA . GLN A 1 82 ? -10.254 10.772 17.033 1.00 97.38 82 GLN A CA 1
ATOM 608 C C . GLN A 1 82 ? -11.186 10.211 15.941 1.00 97.38 82 GLN A C 1
ATOM 610 O O . GLN A 1 82 ? -12.190 10.842 15.619 1.00 97.38 82 GLN A O 1
ATOM 615 N N . TYR A 1 83 ? -10.850 9.067 15.330 1.00 98.06 83 TYR A N 1
ATOM 616 C CA . TYR A 1 83 ? -11.633 8.478 14.242 1.00 98.06 83 TYR A CA 1
ATOM 617 C C . TYR A 1 83 ? -12.261 7.149 14.655 1.00 98.06 83 TYR A C 1
ATOM 619 O O . TYR A 1 83 ? -11.599 6.277 15.226 1.00 98.06 83 TYR A O 1
ATOM 627 N N . GLU A 1 84 ? -13.526 6.976 14.282 1.00 96.31 84 GLU A N 1
ATOM 628 C CA . GLU A 1 84 ? -14.279 5.734 14.464 1.00 96.31 84 GLU A CA 1
ATOM 629 C C . GLU A 1 84 ? -13.696 4.605 13.603 1.00 96.31 84 GLU A C 1
ATOM 631 O O . GLU A 1 84 ? -13.252 3.576 14.116 1.00 96.31 84 GLU A O 1
ATOM 636 N N . HIS A 1 85 ? -13.606 4.836 12.291 1.00 98.19 85 HIS A N 1
ATOM 637 C CA . HIS A 1 85 ? -13.067 3.868 11.348 1.00 98.19 85 HIS A CA 1
ATOM 638 C C . HIS A 1 85 ? -11.661 4.253 10.903 1.00 98.19 85 HIS A C 1
ATOM 640 O O . HIS A 1 85 ? -11.470 5.226 10.173 1.00 98.19 85 HIS A O 1
ATOM 646 N N . VAL A 1 86 ? -10.660 3.464 11.294 1.00 98.31 86 VAL A N 1
ATOM 647 C CA . VAL A 1 86 ? -9.268 3.685 10.891 1.00 98.31 86 VAL A CA 1
ATOM 648 C C . VAL A 1 86 ? -8.521 2.375 10.680 1.00 98.31 86 VAL A C 1
ATOM 650 O O . VAL A 1 86 ? -8.746 1.392 11.389 1.00 98.31 86 VAL A O 1
ATOM 653 N N . PHE A 1 87 ? -7.586 2.382 9.735 1.00 98.56 87 PHE A N 1
ATOM 654 C CA . PHE A 1 87 ? -6.554 1.359 9.624 1.00 98.56 87 PHE A CA 1
ATOM 655 C C . PHE A 1 87 ? -5.186 1.970 9.342 1.00 98.56 87 PHE A C 1
ATOM 657 O O . PHE A 1 87 ? -5.055 3.103 8.868 1.00 98.56 87 PHE A O 1
ATOM 664 N N . PHE A 1 88 ? -4.151 1.185 9.612 1.00 98.56 88 PHE A N 1
ATOM 665 C CA . PHE A 1 88 ? -2.763 1.612 9.508 1.00 98.56 88 PHE A CA 1
ATOM 666 C C . PHE A 1 88 ? -2.081 0.995 8.290 1.00 98.56 88 PHE A C 1
ATOM 668 O O . PHE A 1 88 ? -2.342 -0.151 7.936 1.00 98.56 88 PHE A O 1
ATOM 675 N N . ASN A 1 89 ? -1.173 1.732 7.654 1.00 96.81 89 ASN A N 1
ATOM 676 C CA . ASN A 1 89 ? -0.318 1.209 6.595 1.00 96.81 89 ASN A CA 1
ATOM 677 C C . ASN A 1 89 ? 1.150 1.290 7.031 1.00 96.81 89 ASN A C 1
ATOM 679 O O . ASN A 1 89 ? 1.649 2.351 7.405 1.00 96.81 89 ASN A O 1
ATOM 683 N N . THR A 1 90 ? 1.845 0.158 7.001 1.00 96.56 90 THR A N 1
ATOM 684 C CA . THR A 1 90 ? 3.243 0.068 7.429 1.00 96.56 90 THR A CA 1
ATOM 685 C C . THR A 1 90 ? 4.034 -0.886 6.544 1.00 96.56 90 THR A C 1
ATOM 687 O O . THR A 1 90 ? 3.495 -1.758 5.867 1.00 96.56 90 THR A O 1
ATOM 690 N N . SER A 1 91 ? 5.339 -0.690 6.530 1.00 95.19 91 SER A N 1
ATOM 691 C CA . SER A 1 91 ? 6.354 -1.576 5.977 1.00 95.19 91 SER A CA 1
ATOM 692 C C . SER A 1 91 ? 7.330 -2.076 7.048 1.00 95.19 91 SER A C 1
ATOM 694 O O . SER A 1 91 ? 8.169 -2.928 6.770 1.00 95.19 91 SER A O 1
ATOM 696 N N . ILE A 1 92 ? 7.209 -1.569 8.279 1.00 95.38 92 ILE A N 1
ATOM 697 C CA . ILE A 1 92 ? 8.002 -1.956 9.441 1.00 95.38 92 ILE A CA 1
ATOM 698 C C . ILE A 1 92 ? 7.161 -2.951 10.253 1.00 95.38 92 ILE A C 1
ATOM 700 O O . ILE A 1 92 ? 6.186 -2.549 10.885 1.00 95.38 92 ILE A O 1
ATOM 704 N N . PRO A 1 93 ? 7.500 -4.248 10.290 1.00 95.75 93 PRO A N 1
ATOM 705 C CA . PRO A 1 93 ? 6.676 -5.272 10.938 1.00 95.75 93 PRO A CA 1
ATOM 706 C C . PRO A 1 93 ? 6.904 -5.341 12.461 1.00 95.75 93 PRO A C 1
ATOM 708 O O . PRO A 1 93 ? 7.122 -6.416 13.015 1.00 95.75 93 PRO A O 1
ATOM 711 N N . LYS A 1 94 ? 6.904 -4.197 13.156 1.00 96.44 94 LYS A N 1
ATOM 712 C CA . LYS A 1 94 ? 7.108 -4.136 14.611 1.00 96.44 94 LYS A CA 1
ATOM 713 C C . LYS A 1 94 ? 5.763 -4.112 15.332 1.00 96.44 94 LYS A C 1
ATOM 715 O O . LYS A 1 94 ? 4.998 -3.177 15.125 1.00 96.44 94 LYS A O 1
ATOM 720 N N . ASP A 1 95 ? 5.510 -5.117 16.174 1.00 97.06 95 ASP A N 1
ATOM 721 C CA . ASP A 1 95 ? 4.322 -5.213 17.041 1.00 97.06 95 ASP A CA 1
ATOM 722 C C . ASP A 1 95 ? 3.025 -4.766 16.333 1.00 97.06 95 ASP A C 1
ATOM 724 O O . ASP A 1 95 ? 2.368 -3.790 16.691 1.00 97.06 95 ASP A O 1
ATOM 728 N N . LEU A 1 96 ? 2.693 -5.461 15.245 1.00 98.19 96 LEU A N 1
ATOM 729 C CA . LEU A 1 96 ? 1.512 -5.132 14.449 1.00 98.19 96 LEU A CA 1
ATOM 730 C C . LEU A 1 96 ? 0.204 -5.348 15.228 1.00 98.19 96 LEU A C 1
ATOM 732 O O . LEU A 1 96 ? -0.762 -4.620 15.010 1.00 98.19 96 LEU A O 1
ATOM 736 N N . ALA A 1 97 ? 0.184 -6.309 16.155 1.00 97.50 97 ALA A N 1
ATOM 737 C CA . ALA A 1 97 ? -0.965 -6.572 17.016 1.00 97.50 97 ALA A CA 1
ATOM 738 C C . ALA A 1 97 ? -1.281 -5.375 17.924 1.00 97.50 97 ALA A C 1
ATOM 740 O O . ALA A 1 97 ? -2.445 -5.004 18.075 1.00 97.50 97 ALA A O 1
ATOM 741 N N . GLY A 1 98 ? -0.258 -4.704 18.461 1.00 97.06 98 GLY A N 1
ATOM 742 C CA . GLY A 1 98 ? -0.460 -3.569 19.353 1.00 97.06 98 GLY A CA 1
ATOM 743 C C . GLY A 1 98 ? -1.027 -2.305 18.689 1.00 97.06 98 GLY A C 1
ATOM 744 O O . GLY A 1 98 ? -1.222 -1.309 19.383 1.00 97.06 98 GLY A O 1
ATOM 745 N N . PHE A 1 99 ? -1.278 -2.281 17.373 1.00 97.25 99 PHE A N 1
ATOM 746 C CA . PHE A 1 99 ? -2.118 -1.230 16.779 1.00 97.25 99 PHE A CA 1
ATOM 747 C C . PHE A 1 99 ? -3.577 -1.343 17.241 1.00 97.25 99 PHE A C 1
ATOM 749 O O . PHE A 1 99 ? -4.308 -0.360 17.178 1.00 97.25 99 PHE A O 1
ATOM 756 N N . GLY A 1 100 ? -4.037 -2.535 17.650 1.00 96.50 100 GLY A N 1
ATOM 757 C CA . GLY A 1 100 ? -5.395 -2.760 18.164 1.00 96.50 100 GLY A CA 1
ATOM 758 C C . GLY A 1 100 ? -6.531 -2.466 17.172 1.00 96.50 100 GLY A C 1
ATOM 759 O O . GLY A 1 100 ? -7.705 -2.557 17.533 1.00 96.50 100 GLY A O 1
ATOM 760 N N . ARG A 1 101 ? -6.203 -2.102 15.931 1.00 97.62 101 ARG A N 1
ATOM 761 C CA . ARG A 1 101 ? -7.108 -1.827 14.810 1.00 97.62 101 ARG A CA 1
ATOM 762 C C . ARG A 1 101 ? -6.498 -2.428 13.532 1.00 97.62 101 ARG A C 1
ATOM 764 O O . ARG A 1 101 ? -5.322 -2.814 13.561 1.00 97.62 101 ARG A O 1
ATOM 771 N N . PRO A 1 102 ? -7.265 -2.538 12.436 1.00 98.69 102 PRO A N 1
ATOM 772 C CA . PRO A 1 102 ? -6.793 -3.183 11.219 1.00 98.69 102 PRO A CA 1
ATOM 773 C C . PRO A 1 102 ? -5.484 -2.568 10.673 1.00 98.69 102 PRO A C 1
ATOM 775 O O . PRO A 1 102 ? -5.271 -1.354 10.741 1.00 98.69 102 PRO A O 1
ATOM 778 N N . VAL A 1 103 ? -4.579 -3.402 10.154 1.00 98.44 103 VAL A N 1
ATOM 779 C CA . VAL A 1 103 ? -3.269 -2.980 9.630 1.00 98.44 103 VAL A CA 1
ATOM 780 C C . VAL A 1 103 ? -2.938 -3.652 8.301 1.00 98.44 103 VAL A C 1
ATOM 782 O O . VAL A 1 103 ? -3.159 -4.842 8.111 1.00 98.44 103 VAL A O 1
ATOM 785 N N . VAL A 1 104 ? -2.365 -2.883 7.381 1.00 98.25 104 VAL A N 1
ATOM 786 C CA . VAL A 1 104 ? -1.796 -3.347 6.114 1.00 98.25 104 VAL A CA 1
ATOM 787 C C . VAL A 1 104 ? -0.278 -3.374 6.239 1.00 98.25 104 VAL A C 1
ATOM 789 O O . VAL A 1 104 ? 0.330 -2.358 6.589 1.00 98.25 104 VAL A O 1
ATOM 792 N N . LEU A 1 105 ? 0.338 -4.506 5.891 1.00 98.25 105 LEU A N 1
ATOM 793 C CA . LEU A 1 105 ? 1.795 -4.647 5.843 1.00 98.25 105 LEU A CA 1
ATOM 794 C C . LEU A 1 105 ? 2.287 -4.725 4.397 1.00 98.25 105 LEU A C 1
ATOM 796 O O . LEU A 1 105 ? 1.943 -5.654 3.674 1.00 98.25 105 LEU A O 1
ATOM 800 N N . THR A 1 106 ? 3.158 -3.807 3.981 1.00 97.44 106 THR A N 1
ATOM 801 C CA . THR A 1 106 ? 3.972 -4.005 2.774 1.00 97.44 106 THR A CA 1
ATOM 802 C C . THR A 1 106 ? 5.123 -4.948 3.105 1.00 97.44 106 THR A C 1
ATOM 804 O O . THR A 1 106 ? 6.016 -4.577 3.862 1.00 97.44 106 THR A O 1
ATOM 807 N N . VAL A 1 107 ? 5.107 -6.164 2.557 1.00 97.81 107 VAL A N 1
ATOM 808 C CA . VAL A 1 107 ? 6.017 -7.241 2.992 1.00 97.81 107 VAL A CA 1
ATOM 809 C C . VAL A 1 107 ? 7.398 -7.195 2.342 1.00 97.81 107 VAL A C 1
ATOM 811 O O . VAL A 1 107 ? 8.351 -7.698 2.928 1.00 97.81 107 VAL A O 1
ATOM 814 N N . ASN A 1 108 ? 7.546 -6.569 1.174 1.00 96.12 108 ASN A N 1
ATOM 815 C CA . ASN A 1 108 ? 8.816 -6.449 0.447 1.00 96.12 108 ASN A CA 1
ATOM 816 C C . ASN A 1 108 ? 9.186 -4.975 0.147 1.00 96.12 108 ASN A C 1
ATOM 818 O O . ASN A 1 108 ? 9.297 -4.576 -1.011 1.00 96.12 108 ASN A O 1
ATOM 822 N N . PRO A 1 109 ? 9.362 -4.110 1.163 1.00 92.62 109 PRO A N 1
ATOM 823 C CA . PRO A 1 109 ? 9.644 -2.690 0.951 1.00 92.62 109 PRO A CA 1
ATOM 824 C C . PRO A 1 109 ? 11.097 -2.419 0.529 1.00 92.62 109 PRO A C 1
ATOM 826 O O . PRO A 1 109 ? 12.015 -3.176 0.846 1.00 92.62 109 PRO A O 1
ATOM 829 N N . GLY A 1 110 ? 11.331 -1.286 -0.141 1.00 88.25 110 GLY A N 1
ATOM 830 C CA . GLY A 1 110 ? 12.675 -0.786 -0.466 1.00 88.25 110 GLY A CA 1
ATOM 831 C C . GLY A 1 110 ? 13.580 -1.834 -1.122 1.00 88.25 110 GLY A C 1
ATOM 832 O O . GLY A 1 110 ? 13.175 -2.512 -2.064 1.00 88.25 110 GLY A O 1
ATOM 833 N N . LYS A 1 111 ? 14.784 -2.020 -0.569 1.00 88.62 111 LYS A N 1
ATOM 834 C CA . LYS A 1 111 ? 15.790 -2.991 -1.047 1.00 88.62 111 LYS A CA 1
ATOM 835 C C . LYS A 1 111 ? 15.344 -4.461 -0.964 1.00 88.62 111 LYS A C 1
ATOM 837 O O . LYS A 1 111 ? 16.028 -5.331 -1.497 1.00 88.62 111 LYS A O 1
ATOM 842 N N . LYS A 1 112 ? 14.230 -4.759 -0.283 1.00 90.19 112 LYS A N 1
ATOM 843 C CA . LYS A 1 112 ? 13.668 -6.115 -0.200 1.00 90.19 112 LYS A CA 1
ATOM 844 C C . LYS A 1 112 ? 12.814 -6.482 -1.410 1.00 90.19 112 LYS A C 1
ATOM 846 O O . LYS A 1 112 ? 12.641 -7.672 -1.626 1.00 90.19 112 LYS A O 1
ATOM 851 N N . THR A 1 113 ? 12.336 -5.501 -2.187 1.00 92.81 113 THR A N 1
ATOM 852 C CA . THR A 1 113 ? 11.344 -5.669 -3.272 1.00 92.81 113 THR A CA 1
ATOM 853 C C . THR A 1 113 ? 11.537 -6.941 -4.095 1.00 92.81 113 THR A C 1
ATOM 855 O O . THR A 1 113 ? 10.582 -7.692 -4.268 1.00 92.81 113 THR A O 1
ATOM 858 N N . ASP A 1 114 ? 12.768 -7.225 -4.518 1.00 94.00 114 ASP A N 1
ATOM 859 C CA . ASP A 1 114 ? 13.071 -8.366 -5.393 1.00 94.00 114 ASP A CA 1
ATOM 860 C C . ASP A 1 114 ? 13.788 -9.525 -4.696 1.00 94.00 114 ASP A C 1
ATOM 862 O O . ASP A 1 114 ? 14.066 -10.544 -5.315 1.00 94.00 114 ASP A O 1
ATOM 866 N N . ARG A 1 115 ? 14.139 -9.372 -3.416 1.00 94.94 115 ARG A N 1
ATOM 867 C CA . ARG A 1 115 ? 15.107 -10.252 -2.740 1.00 94.94 115 ARG A CA 1
ATOM 868 C C . ARG A 1 115 ? 14.527 -11.010 -1.561 1.00 94.94 115 ARG A C 1
ATOM 870 O O . ARG A 1 115 ? 14.987 -12.103 -1.252 1.00 94.94 115 ARG A O 1
ATOM 877 N N . ASN A 1 116 ? 13.596 -10.402 -0.830 1.00 97.06 116 ASN A N 1
ATOM 878 C CA . ASN A 1 116 ? 13.083 -10.986 0.402 1.00 97.06 116 ASN A CA 1
ATOM 879 C C . ASN A 1 116 ? 11.715 -10.402 0.775 1.00 97.06 116 ASN A C 1
ATOM 881 O O . ASN A 1 116 ? 11.343 -9.319 0.332 1.00 97.06 116 ASN A O 1
ATOM 885 N N . ALA A 1 117 ? 10.989 -11.084 1.650 1.00 97.75 117 ALA A N 1
ATOM 886 C CA . ALA A 1 117 ? 9.723 -10.619 2.186 1.00 97.75 117 ALA A CA 1
ATOM 887 C C . ALA A 1 117 ? 9.632 -10.891 3.689 1.00 97.75 117 ALA A C 1
ATOM 889 O O . ALA A 1 117 ? 10.241 -11.817 4.220 1.00 97.75 117 ALA A O 1
ATOM 890 N N . HIS A 1 118 ? 8.859 -10.066 4.382 1.00 97.88 118 HIS A N 1
ATOM 891 C CA . HIS A 1 118 ? 8.423 -10.345 5.739 1.00 97.88 118 HIS A CA 1
ATOM 892 C C . HIS A 1 118 ? 7.351 -11.437 5.696 1.00 97.88 118 HIS A C 1
ATOM 894 O O . HIS A 1 118 ? 6.286 -11.218 5.129 1.00 97.88 118 HIS A O 1
ATOM 900 N N . LEU A 1 119 ? 7.649 -12.600 6.279 1.00 98.00 119 LEU A N 1
ATOM 901 C CA . LEU A 1 119 ? 6.709 -13.705 6.465 1.00 98.00 119 LEU A CA 1
ATOM 902 C C . LEU A 1 119 ? 6.423 -13.814 7.964 1.00 98.00 119 LEU A C 1
ATOM 904 O O . LEU A 1 119 ? 7.295 -14.208 8.735 1.00 98.00 119 LEU A O 1
ATOM 908 N N . LEU A 1 120 ? 5.244 -13.362 8.391 1.00 97.81 120 LEU A N 1
ATOM 909 C CA . LEU A 1 120 ? 4.866 -13.347 9.808 1.00 97.81 120 LEU A CA 1
ATOM 910 C C . LEU A 1 120 ? 4.285 -14.696 10.229 1.00 97.81 120 LEU A C 1
ATOM 912 O O . LEU A 1 120 ? 3.373 -15.186 9.565 1.00 97.81 120 LEU A O 1
ATOM 916 N N . THR A 1 121 ? 4.758 -15.239 11.353 1.00 95.50 121 THR A N 1
ATOM 917 C CA . THR A 1 121 ? 4.282 -16.513 11.907 1.00 95.50 121 THR A CA 1
ATOM 918 C C . THR A 1 121 ? 4.183 -16.421 13.437 1.00 95.50 121 THR A C 1
ATOM 920 O O . THR A 1 121 ? 5.223 -16.326 14.088 1.00 95.50 121 THR A O 1
ATOM 923 N N . PRO A 1 122 ? 2.974 -16.461 14.026 1.00 95.12 122 PRO A N 1
ATOM 924 C CA . PRO A 1 122 ? 1.679 -16.341 13.353 1.00 95.12 122 PRO A CA 1
ATOM 925 C C . PRO A 1 122 ? 1.439 -14.907 12.829 1.00 95.12 122 PRO A C 1
ATOM 927 O O . PRO A 1 122 ? 1.940 -13.940 13.412 1.00 95.12 122 PRO A O 1
ATOM 930 N N . PRO A 1 123 ? 0.655 -14.720 11.752 1.00 97.19 123 PRO A N 1
ATOM 931 C CA . PRO A 1 123 ? 0.110 -13.409 11.415 1.00 97.19 123 PRO A CA 1
ATOM 932 C C . PRO A 1 123 ? -0.846 -12.921 12.521 1.00 97.19 123 PRO A C 1
ATOM 934 O O . PRO A 1 123 ? -1.638 -13.717 13.026 1.00 97.19 123 PRO A O 1
ATOM 937 N N . PRO A 1 124 ? -0.820 -11.633 12.909 1.00 97.62 124 PRO A N 1
ATOM 938 C CA . PRO A 1 124 ? -1.739 -11.123 13.921 1.00 97.62 124 PRO A CA 1
ATOM 939 C C . PRO A 1 124 ? -3.156 -10.980 13.350 1.00 97.62 124 PRO A C 1
ATOM 941 O O . PRO A 1 124 ? -3.337 -10.688 12.168 1.00 97.62 124 PRO A O 1
ATOM 944 N N . THR A 1 125 ? -4.176 -11.137 14.196 1.00 96.88 125 THR A N 1
ATOM 945 C CA . THR A 1 125 ? -5.595 -11.158 13.782 1.00 96.88 125 THR A CA 1
ATOM 946 C C . THR A 1 125 ? -6.059 -9.860 13.118 1.00 96.88 125 THR A C 1
ATOM 948 O O . THR A 1 125 ? -6.929 -9.883 12.244 1.00 96.88 125 THR A O 1
ATOM 951 N N . ASN A 1 126 ? -5.437 -8.731 13.464 1.00 98.25 126 ASN A N 1
ATOM 952 C CA . ASN A 1 126 ? -5.711 -7.423 12.874 1.00 98.25 126 ASN A CA 1
ATOM 953 C C . ASN A 1 126 ? -4.976 -7.160 11.543 1.00 98.25 126 ASN A C 1
ATOM 955 O O . ASN A 1 126 ? -5.147 -6.085 10.969 1.00 98.25 126 ASN A O 1
ATOM 959 N N . LEU A 1 127 ? -4.165 -8.094 11.024 1.00 98.62 127 LEU A N 1
ATOM 960 C CA . LEU A 1 127 ? -3.496 -7.939 9.726 1.00 98.62 127 LEU A CA 1
ATOM 961 C C . LEU A 1 127 ? -4.497 -8.077 8.576 1.00 98.62 127 LEU A C 1
ATOM 963 O O . LEU A 1 127 ? -4.843 -9.187 8.188 1.00 98.62 127 LEU A O 1
ATOM 967 N N . MET A 1 128 ? -4.939 -6.966 7.995 1.00 97.88 128 MET A N 1
ATOM 968 C CA . MET A 1 128 ? -5.980 -6.957 6.964 1.00 97.88 128 MET A CA 1
ATOM 969 C C . MET A 1 128 ? -5.609 -7.775 5.741 1.00 97.88 128 MET A C 1
ATOM 971 O O . MET A 1 128 ? -6.324 -8.673 5.318 1.00 97.88 128 MET A O 1
ATOM 975 N N . PHE A 1 129 ? -4.466 -7.424 5.178 1.00 98.69 129 PHE A N 1
ATOM 976 C CA . PHE A 1 129 ? -3.866 -8.056 4.027 1.00 98.69 129 PHE A CA 1
ATOM 977 C C . PHE A 1 129 ? -2.402 -7.640 3.986 1.00 98.69 129 PHE A C 1
ATOM 979 O O . PHE A 1 129 ? -1.989 -6.638 4.592 1.00 98.69 129 PHE A O 1
ATOM 986 N N . VAL A 1 130 ? -1.618 -8.374 3.211 1.00 98.69 130 VAL A N 1
ATOM 987 C CA . VAL A 1 130 ? -0.264 -7.962 2.869 1.00 98.69 130 VAL A CA 1
ATOM 988 C C . VAL A 1 130 ? -0.232 -7.317 1.500 1.00 98.69 130 VAL A C 1
ATOM 990 O O . VAL A 1 130 ? -0.870 -7.773 0.557 1.00 98.69 130 VAL A O 1
ATOM 993 N N . ARG A 1 131 ? 0.507 -6.222 1.370 1.00 98.12 131 ARG A N 1
ATOM 994 C CA . ARG A 1 131 ? 0.810 -5.610 0.082 1.00 98.12 131 ARG A CA 1
ATOM 995 C C . ARG A 1 131 ? 2.139 -6.152 -0.421 1.00 98.12 131 ARG A C 1
ATOM 997 O O . ARG A 1 131 ? 3.148 -6.051 0.277 1.00 98.12 131 ARG A O 1
ATOM 1004 N N . PHE A 1 132 ? 2.152 -6.639 -1.654 1.00 98.25 132 PHE A N 1
ATOM 1005 C CA . PHE A 1 132 ? 3.367 -7.083 -2.327 1.00 98.25 132 PHE A CA 1
ATOM 1006 C C . PHE A 1 132 ? 3.701 -6.143 -3.490 1.00 98.25 132 PHE A C 1
ATOM 1008 O O . PHE A 1 132 ? 2.900 -5.965 -4.409 1.00 98.25 132 PHE A O 1
ATOM 1015 N N . ARG A 1 133 ? 4.878 -5.514 -3.460 1.00 96.50 133 ARG A N 1
ATOM 1016 C CA . ARG A 1 133 ? 5.421 -4.741 -4.587 1.00 96.50 133 ARG A CA 1
ATOM 1017 C C . ARG A 1 133 ? 5.788 -5.721 -5.701 1.00 96.50 133 ARG A C 1
ATOM 1019 O O . ARG A 1 133 ? 6.697 -6.526 -5.532 1.00 96.50 133 ARG A O 1
ATOM 1026 N N . THR A 1 134 ? 5.037 -5.693 -6.792 1.00 97.38 134 THR A N 1
ATOM 1027 C CA . THR A 1 134 ? 5.043 -6.733 -7.827 1.00 97.38 134 THR A CA 1
ATOM 1028 C C . THR A 1 134 ? 5.782 -6.259 -9.069 1.00 97.38 134 THR A C 1
ATOM 1030 O O . THR A 1 134 ? 5.450 -5.204 -9.614 1.00 97.38 134 THR A O 1
ATOM 1033 N N . ASN A 1 135 ? 6.727 -7.076 -9.529 1.00 97.06 135 ASN A N 1
ATOM 1034 C CA . ASN A 1 135 ? 7.522 -6.881 -10.736 1.00 97.06 135 ASN A CA 1
ATOM 1035 C C . ASN A 1 135 ? 7.474 -8.154 -11.578 1.00 97.06 135 ASN A C 1
ATOM 1037 O O . ASN A 1 135 ? 7.175 -9.235 -11.074 1.00 97.06 135 ASN A O 1
ATOM 1041 N N . THR A 1 136 ? 7.822 -8.069 -12.859 1.00 97.69 136 THR A N 1
ATOM 1042 C CA . THR A 1 136 ? 7.864 -9.274 -13.702 1.00 97.69 136 THR A CA 1
ATOM 1043 C C . THR A 1 136 ? 9.027 -10.216 -13.376 1.00 97.69 136 THR A C 1
ATOM 1045 O O . THR A 1 136 ? 9.017 -11.345 -13.853 1.00 97.69 136 THR A O 1
ATOM 1048 N N . TRP A 1 137 ? 10.003 -9.781 -12.571 1.00 97.19 137 TRP A N 1
ATOM 1049 C CA . TRP A 1 137 ? 11.190 -10.562 -12.183 1.00 97.19 137 TRP A CA 1
ATOM 1050 C C . TRP A 1 137 ? 11.193 -11.049 -10.730 1.00 97.19 137 TRP A C 1
ATOM 1052 O O . TRP A 1 137 ? 12.111 -11.757 -10.335 1.00 97.19 137 TRP A O 1
ATOM 1062 N N . ASN A 1 138 ? 10.191 -10.699 -9.915 1.00 97.75 138 ASN A N 1
ATOM 1063 C CA . ASN A 1 138 ? 10.125 -11.126 -8.509 1.00 97.75 138 ASN A CA 1
ATOM 1064 C C . ASN A 1 138 ? 8.973 -12.104 -8.221 1.00 97.75 138 ASN A C 1
ATOM 1066 O O . ASN A 1 138 ? 8.537 -12.241 -7.077 1.00 97.75 138 ASN A O 1
ATOM 1070 N N . LEU A 1 139 ? 8.483 -12.796 -9.255 1.00 98.25 139 LEU A N 1
ATOM 1071 C CA . LEU A 1 139 ? 7.298 -13.653 -9.160 1.00 98.25 139 LEU A CA 1
ATOM 1072 C C . LEU A 1 139 ? 7.511 -14.887 -8.275 1.00 98.25 139 LEU A C 1
ATOM 1074 O O . LEU A 1 139 ? 6.595 -15.259 -7.556 1.00 98.25 139 LEU A O 1
ATOM 1078 N N . GLU A 1 140 ? 8.714 -15.463 -8.227 1.00 98.25 140 GLU A N 1
ATOM 1079 C CA . GLU A 1 140 ? 9.006 -16.579 -7.309 1.00 98.25 140 GLU A CA 1
ATOM 1080 C C . GLU A 1 140 ? 8.895 -16.155 -5.837 1.00 98.25 140 GLU A C 1
ATOM 1082 O O . GLU A 1 140 ? 8.362 -16.876 -4.991 1.00 98.25 140 GLU A O 1
ATOM 1087 N N . LEU A 1 141 ? 9.360 -14.943 -5.515 1.00 98.56 141 LEU A N 1
ATOM 1088 C CA . LEU A 1 141 ? 9.174 -14.364 -4.187 1.00 98.56 141 LEU A CA 1
ATOM 1089 C C . LEU A 1 141 ? 7.689 -14.082 -3.919 1.00 98.56 141 LEU A C 1
ATOM 1091 O O . LEU A 1 141 ? 7.217 -14.317 -2.806 1.00 98.56 141 LEU A O 1
ATOM 1095 N N . CYS A 1 142 ? 6.958 -13.611 -4.932 1.00 98.56 142 CYS A N 1
ATOM 1096 C CA . CYS A 1 142 ? 5.516 -13.402 -4.852 1.00 98.56 142 CYS A CA 1
ATOM 1097 C C . CYS A 1 142 ? 4.780 -14.711 -4.532 1.00 98.56 142 CYS A C 1
ATOM 1099 O O . CYS A 1 142 ? 3.958 -14.728 -3.621 1.00 98.56 142 CYS A O 1
ATOM 1101 N N . ASP A 1 143 ? 5.129 -15.824 -5.181 1.00 98.56 143 ASP A N 1
ATOM 1102 C CA . ASP A 1 143 ? 4.517 -17.134 -4.923 1.00 98.56 143 ASP A CA 1
ATOM 1103 C C . ASP A 1 143 ? 4.734 -17.598 -3.486 1.00 98.56 143 ASP A C 1
ATOM 1105 O O . ASP A 1 143 ? 3.807 -18.091 -2.845 1.00 98.56 143 ASP A O 1
ATOM 1109 N N . ARG A 1 144 ? 5.940 -17.389 -2.946 1.00 98.56 144 ARG A N 1
ATOM 1110 C CA . ARG A 1 144 ? 6.246 -17.704 -1.544 1.00 98.56 144 ARG A CA 1
ATOM 1111 C C . ARG A 1 144 ? 5.395 -16.884 -0.577 1.00 98.56 144 ARG A C 1
ATOM 1113 O O . ARG A 1 144 ? 4.892 -17.430 0.401 1.00 98.56 144 ARG A O 1
ATOM 1120 N N . VAL A 1 145 ? 5.227 -15.587 -0.844 1.00 98.69 145 VAL A N 1
ATOM 1121 C CA . VAL A 1 145 ? 4.371 -14.701 -0.037 1.00 98.69 145 VAL A CA 1
ATOM 1122 C C . VAL A 1 145 ? 2.910 -15.130 -0.133 1.00 98.69 145 VAL A C 1
ATOM 1124 O O . VAL A 1 145 ? 2.260 -15.288 0.898 1.00 98.69 145 VAL A O 1
ATOM 1127 N N . VAL A 1 146 ? 2.411 -15.356 -1.349 1.00 98.69 146 VAL A N 1
ATOM 1128 C CA . VAL A 1 146 ? 1.035 -15.796 -1.595 1.00 98.69 146 VAL A CA 1
ATOM 1129 C C . VAL A 1 146 ? 0.768 -17.115 -0.881 1.00 98.69 146 VAL A C 1
ATOM 1131 O O . VAL A 1 146 ? -0.202 -17.198 -0.137 1.00 98.69 146 VAL A O 1
ATOM 1134 N N . GLY A 1 147 ? 1.637 -18.117 -1.039 1.00 98.50 147 GLY A N 1
ATOM 1135 C CA . GLY A 1 147 ? 1.493 -19.413 -0.376 1.00 98.50 147 GLY A CA 1
ATOM 1136 C C . GLY A 1 147 ? 1.465 -19.289 1.147 1.00 98.50 147 GLY A C 1
ATOM 1137 O O . GLY A 1 147 ? 0.575 -19.842 1.791 1.00 98.50 147 GLY A O 1
ATOM 1138 N N . HIS A 1 148 ? 2.382 -18.502 1.721 1.00 98.62 148 HIS A N 1
ATOM 1139 C CA . HIS A 1 148 ? 2.447 -18.272 3.167 1.00 98.62 148 HIS A CA 1
ATOM 1140 C C . HIS A 1 148 ? 1.174 -17.622 3.711 1.00 98.62 148 HIS A C 1
ATOM 1142 O O . HIS A 1 148 ? 0.575 -18.126 4.656 1.00 98.62 148 HIS A O 1
ATOM 1148 N N . TYR A 1 149 ? 0.744 -16.501 3.132 1.00 98.62 149 TYR A N 1
ATOM 1149 C CA . TYR A 1 149 ? -0.381 -15.736 3.671 1.00 98.62 149 TYR A CA 1
ATOM 1150 C C . TYR A 1 149 ? -1.742 -16.347 3.322 1.00 98.62 149 TYR A C 1
ATOM 1152 O O . TYR A 1 149 ? -2.632 -16.338 4.173 1.00 98.62 149 TYR A O 1
ATOM 1160 N N . ALA A 1 150 ? -1.891 -16.974 2.151 1.00 97.94 150 ALA A N 1
ATOM 1161 C CA . ALA A 1 150 ? -3.106 -17.708 1.798 1.00 97.94 150 ALA A CA 1
ATOM 1162 C C . ALA A 1 150 ? -3.346 -18.904 2.733 1.00 97.94 150 ALA A C 1
ATOM 1164 O O . ALA A 1 150 ? -4.486 -19.136 3.128 1.00 97.94 150 ALA A O 1
ATOM 1165 N N . ALA A 1 151 ? -2.288 -19.605 3.165 1.00 97.62 151 ALA A N 1
ATOM 1166 C CA . ALA A 1 151 ? -2.395 -20.679 4.161 1.00 97.62 151 ALA A CA 1
ATOM 1167 C C . ALA A 1 151 ? -2.932 -20.198 5.524 1.00 97.62 151 ALA A C 1
ATOM 1169 O O . ALA A 1 151 ? -3.420 -21.003 6.312 1.00 97.62 151 ALA A O 1
ATOM 1170 N N . HIS A 1 152 ? -2.878 -18.889 5.787 1.00 97.12 152 HIS A N 1
ATOM 1171 C CA . HIS A 1 152 ? -3.411 -18.254 6.992 1.00 97.12 152 HIS A CA 1
ATOM 1172 C C . HIS A 1 152 ? -4.698 -17.450 6.730 1.00 97.12 152 HIS A C 1
ATOM 1174 O O . HIS A 1 152 ? -5.120 -16.683 7.594 1.00 97.12 152 HIS A O 1
ATOM 1180 N N . GLY A 1 153 ? -5.308 -17.566 5.542 1.00 96.38 153 GLY A N 1
ATOM 1181 C CA . GLY A 1 153 ? -6.503 -16.795 5.177 1.00 96.38 153 GLY A CA 1
ATOM 1182 C C . GLY A 1 153 ? -6.270 -15.280 5.142 1.00 96.38 153 GLY A C 1
ATOM 1183 O O . GLY A 1 153 ? -7.185 -14.501 5.407 1.00 96.38 153 GLY A O 1
ATOM 1184 N N . ILE A 1 154 ? -5.034 -14.847 4.868 1.00 98.31 154 ILE A N 1
ATOM 1185 C CA . ILE A 1 154 ? -4.666 -13.437 4.736 1.00 98.31 154 ILE A CA 1
ATOM 1186 C C . ILE A 1 154 ? -4.475 -13.112 3.248 1.00 98.31 154 ILE A C 1
ATOM 1188 O O . ILE A 1 154 ? -3.595 -13.689 2.602 1.00 98.31 154 ILE A O 1
ATOM 1192 N N . PRO A 1 155 ? -5.239 -12.162 2.687 1.00 98.62 155 PRO A N 1
ATOM 1193 C CA . PRO A 1 155 ? -5.068 -11.758 1.302 1.00 98.62 155 PRO A CA 1
ATOM 1194 C C . PRO A 1 155 ? -3.697 -11.146 1.003 1.00 98.62 155 PRO A C 1
ATOM 1196 O O . PRO A 1 155 ? -3.112 -10.429 1.819 1.00 98.62 155 PRO A O 1
ATOM 1199 N N . THR A 1 156 ? -3.232 -11.347 -0.227 1.00 98.81 156 THR A N 1
ATOM 1200 C CA . THR A 1 156 ? -2.074 -10.674 -0.815 1.00 98.81 156 THR A CA 1
ATOM 1201 C C . THR A 1 156 ? -2.536 -9.724 -1.920 1.00 98.81 156 THR A C 1
ATOM 1203 O O . THR A 1 156 ? -3.075 -10.137 -2.946 1.00 98.81 156 THR A O 1
ATOM 1206 N N . VAL A 1 157 ? -2.305 -8.425 -1.724 1.00 98.50 157 VAL A N 1
ATOM 1207 C CA . VAL A 1 157 ? -2.633 -7.371 -2.687 1.00 98.50 157 VAL A CA 1
ATOM 1208 C C . VAL A 1 157 ? -1.394 -6.995 -3.502 1.00 98.50 157 VAL A C 1
ATOM 1210 O O . VAL A 1 157 ? -0.468 -6.346 -3.002 1.00 98.50 157 VAL A O 1
ATOM 1213 N N . LEU A 1 158 ? -1.403 -7.363 -4.781 1.00 98.38 158 LEU A N 1
ATOM 1214 C CA . LEU A 1 158 ? -0.336 -7.111 -5.746 1.00 98.38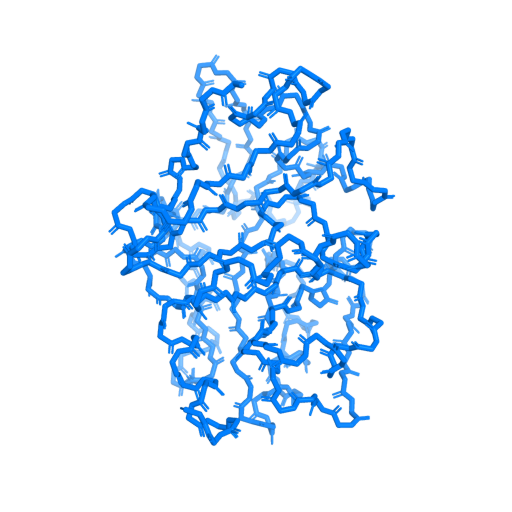 158 LEU A CA 1
ATOM 1215 C C . LEU A 1 158 ? -0.338 -5.644 -6.177 1.00 98.38 158 LEU A C 1
ATOM 1217 O O . LEU A 1 158 ? -1.288 -5.150 -6.779 1.00 98.38 158 LEU A O 1
ATOM 1221 N N . THR A 1 159 ? 0.724 -4.915 -5.854 1.00 95.69 159 THR A N 1
ATOM 1222 C CA . THR A 1 159 ? 0.918 -3.520 -6.263 1.00 95.69 159 THR A CA 1
ATOM 1223 C C . THR A 1 159 ? 2.060 -3.446 -7.255 1.00 95.69 159 THR A C 1
ATOM 1225 O O . THR A 1 159 ? 3.224 -3.527 -6.866 1.00 95.69 159 THR A O 1
ATOM 1228 N N . PHE A 1 160 ? 1.726 -3.287 -8.530 1.00 95.38 160 PHE A N 1
ATOM 1229 C CA . PHE A 1 160 ? 2.717 -3.192 -9.592 1.00 95.38 160 PHE A CA 1
ATOM 1230 C C . PHE A 1 160 ? 3.529 -1.906 -9.484 1.00 95.38 160 PHE A C 1
ATOM 1232 O O . PHE A 1 160 ? 2.980 -0.824 -9.255 1.00 95.38 160 PHE A O 1
ATOM 1239 N N . MET A 1 161 ? 4.843 -2.041 -9.630 1.00 93.19 161 MET A N 1
ATOM 1240 C CA . MET A 1 161 ? 5.753 -0.914 -9.501 1.00 93.19 161 MET A CA 1
ATOM 1241 C C . MET A 1 161 ? 5.710 0.024 -10.703 1.00 93.19 161 MET A C 1
ATOM 1243 O O . MET A 1 161 ? 5.553 -0.389 -11.851 1.00 93.19 161 MET A O 1
ATOM 1247 N N . ALA A 1 162 ? 5.883 1.307 -10.395 1.00 90.50 162 ALA A N 1
ATOM 1248 C CA . ALA A 1 162 ? 6.194 2.355 -11.348 1.00 90.50 162 ALA A CA 1
ATOM 1249 C C . ALA A 1 162 ? 7.615 2.845 -11.053 1.00 90.50 162 ALA A C 1
ATOM 1251 O O . ALA A 1 162 ? 7.892 3.202 -9.905 1.00 90.50 162 ALA A O 1
ATOM 1252 N N . TYR A 1 163 ? 8.474 2.859 -12.067 1.00 89.81 163 TYR A N 1
ATOM 1253 C CA . TYR A 1 163 ? 9.891 3.190 -11.923 1.00 89.81 163 TYR A CA 1
ATOM 1254 C C . TYR A 1 163 ? 10.183 4.585 -12.443 1.00 89.81 163 TYR A C 1
ATOM 1256 O O . TYR A 1 163 ? 9.888 4.892 -13.601 1.00 89.81 163 TYR A O 1
ATOM 1264 N N . TYR A 1 164 ? 10.757 5.416 -11.582 1.00 84.69 164 TYR A N 1
ATOM 1265 C CA . TYR A 1 164 ? 11.097 6.804 -11.878 1.00 84.69 164 TYR A CA 1
ATOM 1266 C C . TYR A 1 164 ? 12.609 6.976 -11.939 1.00 84.69 164 TYR A C 1
ATOM 1268 O O . TYR A 1 164 ? 13.110 7.628 -12.851 1.00 84.69 164 TYR A O 1
ATOM 1276 N N . THR A 1 165 ? 13.316 6.387 -10.972 1.00 81.56 165 THR A N 1
ATOM 1277 C CA . THR A 1 165 ? 14.779 6.463 -10.869 1.00 81.56 165 THR A CA 1
ATOM 1278 C C . THR A 1 165 ? 15.445 5.106 -11.043 1.00 81.56 165 THR A C 1
ATOM 1280 O O . THR A 1 165 ? 16.506 5.032 -11.662 1.00 81.56 165 THR A O 1
ATOM 1283 N N . GLU A 1 166 ? 14.836 4.030 -10.537 1.00 82.88 166 GLU A N 1
ATOM 1284 C CA . GLU A 1 166 ? 15.376 2.683 -10.713 1.00 82.88 166 GLU A CA 1
ATOM 1285 C C . GLU A 1 166 ? 15.150 2.194 -12.157 1.00 82.88 166 GLU A C 1
ATOM 1287 O O . GLU A 1 166 ? 14.195 2.581 -12.836 1.00 82.88 166 GLU A O 1
ATOM 1292 N N . SER A 1 167 ? 16.053 1.350 -12.656 1.00 86.06 167 SER A N 1
ATOM 1293 C CA . SER A 1 167 ? 15.969 0.804 -14.009 1.00 86.06 167 SER A CA 1
ATOM 1294 C C . SER A 1 167 ? 15.230 -0.532 -14.029 1.00 86.06 167 SER A C 1
ATOM 1296 O O . SER A 1 167 ? 15.467 -1.419 -13.209 1.00 86.06 167 SER A O 1
ATOM 1298 N N . VAL A 1 168 ? 14.353 -0.694 -15.022 1.00 92.69 168 VAL A N 1
ATOM 1299 C CA . VAL A 1 168 ? 13.782 -2.000 -15.364 1.00 92.69 168 VAL A CA 1
ATOM 1300 C C . VAL A 1 168 ? 14.909 -2.878 -15.936 1.00 92.69 168 VAL A C 1
ATOM 1302 O O . VAL A 1 168 ? 15.608 -2.419 -16.847 1.00 92.69 168 VAL A O 1
ATOM 1305 N N . PRO A 1 169 ? 15.109 -4.117 -15.445 1.00 94.62 169 PRO A N 1
ATOM 1306 C CA . PRO A 1 169 ? 16.068 -5.055 -16.021 1.00 94.62 169 PRO A CA 1
ATOM 1307 C C . PRO A 1 169 ? 15.856 -5.234 -17.528 1.00 94.62 169 PRO A C 1
ATOM 1309 O O . PRO A 1 169 ? 14.722 -5.262 -18.011 1.00 94.62 169 PRO A O 1
ATOM 1312 N N . LYS A 1 170 ? 16.953 -5.331 -18.290 1.00 94.88 170 LYS A N 1
ATOM 1313 C CA . LYS A 1 170 ? 16.918 -5.316 -19.766 1.00 94.88 170 LYS A CA 1
ATOM 1314 C C . LYS A 1 170 ? 16.049 -6.429 -20.352 1.00 94.88 170 LYS A C 1
ATOM 1316 O O . LYS A 1 170 ? 15.311 -6.194 -21.298 1.00 94.88 170 LYS A O 1
ATOM 1321 N N . ASP A 1 171 ? 16.128 -7.611 -19.762 1.00 96.62 171 ASP A N 1
ATOM 1322 C CA . ASP A 1 171 ? 15.360 -8.814 -20.086 1.00 96.62 171 ASP A CA 1
ATOM 1323 C C . ASP A 1 171 ? 13.867 -8.714 -19.735 1.00 96.62 171 ASP A C 1
ATOM 1325 O O . ASP A 1 171 ? 13.073 -9.551 -20.162 1.00 96.62 171 ASP A O 1
ATOM 1329 N N . HIS A 1 172 ? 13.465 -7.675 -19.002 1.00 96.88 172 HIS A N 1
ATOM 1330 C CA . HIS A 1 172 ? 12.078 -7.383 -18.659 1.00 96.88 172 HIS A CA 1
ATOM 1331 C C . HIS A 1 172 ? 11.547 -6.092 -19.291 1.00 96.88 172 HIS A C 1
ATOM 1333 O O . HIS A 1 172 ? 10.360 -5.796 -19.145 1.00 96.88 172 HIS A O 1
ATOM 1339 N N . ALA A 1 173 ? 12.373 -5.334 -20.017 1.00 95.31 173 ALA A N 1
ATOM 1340 C CA . ALA A 1 173 ? 12.008 -4.028 -20.563 1.00 95.31 173 ALA A CA 1
ATOM 1341 C C . ALA A 1 173 ? 10.758 -4.079 -21.463 1.00 95.31 173 ALA A C 1
ATOM 1343 O O . ALA A 1 173 ? 9.914 -3.191 -21.383 1.00 95.31 173 ALA A O 1
ATOM 1344 N N . GLN A 1 174 ? 10.568 -5.155 -22.238 1.00 96.69 174 GLN A N 1
ATOM 1345 C CA . GLN A 1 174 ? 9.391 -5.367 -23.095 1.00 96.69 174 GLN A CA 1
ATOM 1346 C C . GLN A 1 174 ? 8.057 -5.438 -22.330 1.00 96.69 174 GLN A C 1
ATOM 1348 O O . GLN A 1 174 ? 6.983 -5.314 -22.917 1.00 96.69 174 GLN A O 1
ATOM 1353 N N . HIS A 1 175 ? 8.102 -5.665 -21.016 1.00 97.31 175 HIS A N 1
ATOM 1354 C CA . HIS A 1 175 ? 6.922 -5.712 -20.159 1.00 97.31 175 HIS A CA 1
ATOM 1355 C C . HIS A 1 175 ? 6.534 -4.347 -19.593 1.00 97.31 175 HIS A C 1
ATOM 1357 O O . HIS A 1 175 ? 5.532 -4.252 -18.882 1.00 97.31 175 HIS A O 1
ATOM 1363 N N . TYR A 1 176 ? 7.290 -3.297 -19.917 1.00 96.81 176 TYR A N 1
ATOM 1364 C CA . TYR A 1 176 ? 7.079 -1.952 -19.410 1.00 96.81 176 TYR A CA 1
ATOM 1365 C C . TYR A 1 176 ? 6.992 -0.944 -20.554 1.00 96.81 176 TYR A C 1
ATOM 1367 O O . TYR A 1 176 ? 7.653 -1.057 -21.579 1.00 96.81 176 TYR A O 1
ATOM 1375 N N . THR A 1 177 ? 6.165 0.076 -20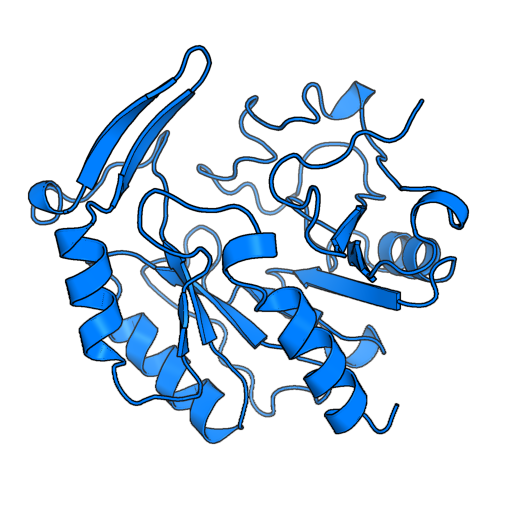.361 1.00 95.06 177 THR A N 1
ATOM 1376 C CA . THR A 1 177 ? 6.064 1.230 -21.250 1.00 95.06 177 THR A CA 1
ATOM 1377 C C . THR A 1 177 ? 6.422 2.487 -20.481 1.00 95.06 177 THR A C 1
ATOM 1379 O O . THR A 1 177 ? 5.981 2.686 -19.344 1.00 95.06 177 THR A O 1
ATOM 1382 N N . PHE A 1 178 ? 7.196 3.358 -21.116 1.00 92.44 178 PHE A N 1
ATOM 1383 C CA . PHE A 1 178 ? 7.452 4.687 -20.590 1.00 92.44 178 PHE A CA 1
ATOM 1384 C C . PHE A 1 178 ? 6.188 5.540 -20.716 1.00 92.44 178 PHE A C 1
ATOM 1386 O O . PHE A 1 178 ? 5.502 5.515 -21.740 1.00 92.44 178 PHE A O 1
ATOM 1393 N N . ARG A 1 179 ? 5.856 6.281 -19.662 1.00 88.56 179 ARG A N 1
ATOM 1394 C CA . ARG A 1 179 ? 4.771 7.260 -19.637 1.00 88.56 179 ARG A CA 1
ATOM 1395 C C . ARG A 1 179 ? 5.320 8.598 -19.212 1.00 88.56 179 ARG A C 1
ATOM 1397 O O . ARG A 1 179 ? 5.989 8.692 -18.189 1.00 88.56 179 ARG A O 1
ATOM 1404 N N . GLN A 1 180 ? 4.946 9.632 -19.950 1.00 84.00 180 GLN A N 1
ATOM 1405 C CA . GLN A 1 180 ? 5.219 11.013 -19.595 1.00 84.00 180 GLN A CA 1
ATOM 1406 C C . GLN A 1 180 ? 3.896 11.723 -19.317 1.00 84.00 180 GLN A C 1
ATOM 1408 O O . GLN A 1 180 ? 2.992 11.759 -20.149 1.00 84.00 180 GLN A O 1
ATOM 1413 N N . ARG A 1 181 ? 3.770 12.261 -18.109 1.00 74.25 181 ARG A N 1
ATOM 1414 C CA . ARG A 1 181 ? 2.762 13.249 -17.722 1.00 74.25 181 ARG A CA 1
ATOM 1415 C C . ARG A 1 181 ? 3.463 14.583 -17.513 1.00 74.25 181 ARG A C 1
ATOM 1417 O O . ARG A 1 181 ? 4.668 14.603 -17.288 1.00 74.25 181 ARG A O 1
ATOM 1424 N N . THR A 1 182 ? 2.697 15.671 -17.498 1.00 72.38 182 THR A N 1
ATOM 1425 C CA . THR A 1 182 ? 3.194 17.054 -17.389 1.00 72.38 182 THR A CA 1
ATOM 1426 C C . THR A 1 182 ? 4.282 17.250 -16.328 1.00 72.38 182 THR A C 1
ATOM 1428 O O . THR A 1 182 ? 5.221 17.994 -16.564 1.00 72.38 182 THR A O 1
ATOM 1431 N N . LEU A 1 183 ? 4.183 16.560 -15.185 1.00 69.38 183 LEU A N 1
ATOM 1432 C CA . LEU A 1 183 ? 5.121 16.692 -14.061 1.00 69.38 183 LEU A CA 1
ATOM 1433 C C . LEU A 1 183 ? 5.886 15.404 -13.724 1.00 69.38 183 LEU A C 1
ATOM 1435 O O . LEU A 1 183 ? 6.712 15.407 -12.823 1.00 69.38 183 LEU A O 1
ATOM 1439 N N . ASN A 1 184 ? 5.571 14.280 -14.374 1.00 78.12 184 ASN A N 1
ATOM 1440 C CA . ASN A 1 184 ? 6.038 12.964 -13.939 1.00 78.12 184 ASN A CA 1
ATOM 1441 C C . ASN A 1 184 ? 6.278 12.044 -15.130 1.00 78.12 184 ASN A C 1
ATOM 1443 O O . ASN A 1 184 ? 5.341 11.741 -15.869 1.00 78.12 184 ASN A O 1
ATOM 1447 N N . SER A 1 185 ? 7.492 11.522 -15.253 1.00 84.69 185 SER A N 1
ATOM 1448 C CA . SER A 1 185 ? 7.837 10.488 -16.225 1.00 84.69 185 SER A CA 1
ATOM 1449 C C . SER A 1 185 ? 8.266 9.201 -15.536 1.00 84.69 185 SER A C 1
ATOM 1451 O O . SER A 1 185 ? 9.008 9.254 -14.557 1.00 84.69 185 SER A O 1
ATOM 1453 N N . TYR A 1 186 ? 7.769 8.060 -16.008 1.00 90.75 186 TYR A N 1
ATOM 1454 C CA . TYR A 1 186 ? 8.006 6.772 -15.363 1.00 90.75 186 TYR A CA 1
ATOM 1455 C C . TYR A 1 186 ? 7.700 5.578 -16.254 1.00 90.75 186 TYR A C 1
ATOM 1457 O O . TYR A 1 186 ? 6.849 5.642 -17.140 1.00 90.75 186 TYR A O 1
ATOM 1465 N N . TRP A 1 187 ? 8.356 4.459 -15.968 1.00 92.38 187 TRP A N 1
ATOM 1466 C CA . TRP A 1 187 ? 8.040 3.163 -16.552 1.00 92.38 187 TRP A CA 1
ATOM 1467 C C . TRP A 1 187 ? 6.929 2.486 -15.763 1.00 92.38 187 TRP A C 1
ATOM 1469 O O . TRP A 1 187 ? 6.975 2.422 -14.535 1.00 92.38 187 TRP A O 1
ATOM 1479 N N . VAL A 1 188 ? 5.941 1.947 -16.468 1.00 93.56 188 VAL A N 1
ATOM 1480 C CA . VAL A 1 188 ? 4.878 1.123 -15.880 1.00 93.56 188 VAL A CA 1
ATOM 1481 C C . VAL A 1 188 ? 4.673 -0.142 -16.669 1.00 93.56 188 VAL A C 1
ATOM 1483 O O . VAL A 1 188 ? 4.926 -0.175 -17.869 1.00 93.56 188 VAL A O 1
ATOM 1486 N N . ILE A 1 189 ? 4.151 -1.157 -15.995 1.00 96.38 189 ILE A N 1
ATOM 1487 C CA . ILE A 1 189 ? 3.794 -2.418 -16.625 1.00 96.38 189 ILE A CA 1
ATOM 1488 C C . ILE A 1 189 ? 2.790 -2.221 -17.774 1.00 96.38 189 ILE A C 1
ATOM 1490 O O . ILE A 1 189 ? 1.881 -1.387 -17.701 1.00 96.38 189 ILE A O 1
ATOM 1494 N N . THR A 1 190 ? 2.958 -2.984 -18.851 1.00 96.75 190 THR A N 1
ATOM 1495 C CA . THR A 1 190 ? 2.004 -3.029 -19.964 1.00 96.75 190 THR A CA 1
ATOM 1496 C C . THR A 1 190 ? 0.764 -3.854 -19.592 1.00 96.75 190 THR A C 1
ATOM 1498 O O . THR A 1 190 ? 0.860 -4.750 -18.752 1.00 96.75 190 THR A O 1
ATOM 1501 N N . PRO A 1 191 ? -0.403 -3.619 -20.224 1.00 96.56 191 PRO A N 1
ATOM 1502 C CA . PRO A 1 191 ? -1.593 -4.446 -19.999 1.00 96.56 191 PRO A CA 1
ATOM 1503 C C . PRO A 1 191 ? -1.336 -5.947 -20.203 1.00 96.56 191 PRO A C 1
ATOM 1505 O O . PRO A 1 191 ? -1.655 -6.745 -19.332 1.00 96.56 191 PRO A O 1
ATOM 1508 N N . ALA A 1 192 ? -0.639 -6.327 -21.279 1.00 97.50 192 ALA A N 1
ATOM 1509 C CA . ALA A 1 192 ? -0.325 -7.730 -21.558 1.00 97.50 192 ALA A CA 1
ATOM 1510 C C . ALA A 1 192 ? 0.542 -8.381 -20.463 1.00 97.50 192 ALA A C 1
ATOM 1512 O O . ALA A 1 192 ? 0.324 -9.534 -20.091 1.00 97.50 192 ALA A O 1
ATOM 1513 N N . ALA A 1 193 ? 1.528 -7.654 -19.926 1.00 97.50 193 ALA A N 1
ATOM 1514 C CA . ALA A 1 193 ? 2.355 -8.162 -18.836 1.00 97.50 193 ALA A CA 1
ATOM 1515 C C . ALA A 1 193 ? 1.584 -8.236 -17.510 1.00 97.50 193 ALA A C 1
ATOM 1517 O O . ALA A 1 193 ? 1.747 -9.202 -16.767 1.00 97.50 193 ALA A O 1
ATOM 1518 N N . TRP A 1 194 ? 0.723 -7.254 -17.233 1.00 97.56 194 TRP A N 1
ATOM 1519 C CA . TRP A 1 194 ? -0.187 -7.267 -16.087 1.00 97.56 194 TRP A CA 1
ATOM 1520 C C . TRP A 1 194 ? -1.089 -8.504 -16.115 1.00 97.56 194 TRP A C 1
ATOM 1522 O O . TRP A 1 194 ? -1.111 -9.264 -15.147 1.00 97.56 194 TRP A O 1
ATOM 1532 N N . ASP A 1 195 ? -1.753 -8.760 -17.243 1.00 97.19 195 ASP A N 1
ATOM 1533 C CA . ASP A 1 195 ? -2.647 -9.908 -17.410 1.00 97.19 195 ASP A CA 1
ATOM 1534 C C . ASP A 1 195 ? -1.891 -11.233 -17.283 1.00 97.19 195 ASP A C 1
ATOM 1536 O O . ASP A 1 195 ? -2.361 -12.158 -16.618 1.00 97.19 195 ASP A O 1
ATOM 1540 N N . LYS A 1 196 ? -0.675 -11.317 -17.840 1.00 97.50 196 LYS A N 1
ATOM 1541 C CA . LYS A 1 196 ? 0.197 -12.491 -17.695 1.00 97.50 196 LYS A CA 1
ATOM 1542 C C . LYS A 1 196 ? 0.527 -12.781 -16.228 1.00 97.50 196 LYS A C 1
ATOM 1544 O O . LYS A 1 196 ? 0.476 -13.937 -15.813 1.00 97.50 196 LYS A O 1
ATOM 1549 N N . VAL A 1 197 ? 0.851 -11.752 -15.441 1.00 97.88 197 VAL A N 1
ATOM 1550 C CA . VAL A 1 197 ? 1.118 -11.911 -14.003 1.00 97.88 197 VAL A CA 1
ATOM 1551 C C . VAL A 1 197 ? -0.149 -12.321 -13.255 1.00 97.88 197 VAL A C 1
ATOM 1553 O O . VAL A 1 197 ? -0.093 -13.241 -12.448 1.00 97.88 197 VAL A O 1
ATOM 1556 N N . LEU A 1 198 ? -1.299 -11.700 -13.529 1.00 97.38 198 LEU A N 1
ATOM 1557 C CA . LEU A 1 198 ? -2.545 -12.048 -12.837 1.00 97.38 198 LEU A CA 1
ATOM 1558 C C . LEU A 1 198 ? -3.064 -13.442 -13.192 1.00 97.38 198 LEU A C 1
ATOM 1560 O O . LEU A 1 198 ? -3.588 -14.128 -12.319 1.00 97.38 198 LEU A O 1
ATOM 1564 N N . THR A 1 199 ? -2.855 -13.898 -14.428 1.00 97.69 199 THR A N 1
ATOM 1565 C CA . THR A 1 199 ? -3.217 -15.257 -14.862 1.00 97.69 199 THR A CA 1
ATOM 1566 C C . THR A 1 199 ? -2.509 -16.325 -14.026 1.00 97.69 199 THR A C 1
ATOM 1568 O O . THR A 1 199 ? -3.096 -17.366 -13.744 1.00 97.69 199 THR A O 1
ATOM 1571 N N . ARG A 1 200 ? -1.286 -16.053 -13.542 1.00 97.50 200 ARG A N 1
ATOM 1572 C CA . ARG A 1 200 ? -0.555 -16.945 -12.620 1.00 97.50 200 ARG A CA 1
ATOM 1573 C C . ARG A 1 200 ? -1.341 -17.256 -11.344 1.00 97.50 200 ARG A C 1
ATOM 1575 O O . ARG A 1 200 ? -1.175 -18.329 -10.777 1.00 97.50 200 ARG A O 1
ATOM 1582 N N . TYR A 1 201 ? -2.177 -16.321 -10.900 1.00 97.56 201 TYR A N 1
ATOM 1583 C CA . TYR A 1 201 ? -2.970 -16.425 -9.677 1.00 97.56 201 TYR A CA 1
ATOM 1584 C C . TYR A 1 201 ? -4.469 -16.582 -9.960 1.00 97.56 201 TYR A C 1
ATOM 1586 O O . TYR A 1 201 ? -5.289 -16.407 -9.057 1.00 97.56 201 TYR A O 1
ATOM 1594 N N . ALA A 1 202 ? -4.842 -16.916 -11.200 1.00 95.38 202 ALA A N 1
ATOM 1595 C CA . ALA A 1 202 ? -6.228 -17.176 -11.560 1.00 95.38 202 ALA A CA 1
ATOM 1596 C C . ALA A 1 202 ? -6.804 -18.303 -10.685 1.00 95.38 202 ALA A C 1
ATOM 1598 O O . ALA A 1 202 ? -6.190 -19.352 -10.506 1.00 95.38 202 ALA A O 1
ATOM 1599 N N . GLY A 1 203 ? -7.982 -18.064 -10.107 1.00 94.88 203 GLY A N 1
ATOM 1600 C CA . GLY A 1 203 ? -8.639 -19.003 -9.192 1.00 94.88 203 GLY A CA 1
ATOM 1601 C C . GLY A 1 203 ? -8.164 -18.936 -7.736 1.00 94.88 203 GLY A C 1
ATOM 1602 O O . GLY A 1 203 ? -8.804 -19.532 -6.873 1.00 94.88 203 GLY A O 1
ATOM 1603 N N . ASN A 1 204 ? -7.107 -18.180 -7.413 1.00 97.00 204 ASN A N 1
ATOM 1604 C CA . ASN A 1 204 ? -6.723 -17.956 -6.022 1.00 97.00 204 ASN A CA 1
ATOM 1605 C C . ASN A 1 204 ? -7.527 -16.793 -5.420 1.00 97.00 204 ASN A C 1
ATOM 1607 O O . ASN A 1 204 ? -7.222 -15.624 -5.652 1.00 97.00 204 ASN A O 1
ATOM 1611 N N . GLN A 1 205 ? -8.524 -17.120 -4.594 1.00 96.75 205 GLN A N 1
ATOM 1612 C CA . GLN A 1 205 ? -9.379 -16.135 -3.917 1.00 96.75 205 GLN A CA 1
ATOM 1613 C C . GLN A 1 205 ? -8.628 -15.187 -2.967 1.00 96.75 205 GLN A C 1
ATOM 1615 O O . GLN A 1 205 ? -9.178 -14.175 -2.557 1.00 96.75 205 GLN A O 1
ATOM 1620 N N . TRP A 1 206 ? -7.378 -15.487 -2.606 1.00 97.88 206 TRP A N 1
ATOM 1621 C CA . TRP A 1 206 ? -6.578 -14.671 -1.691 1.00 97.88 206 TRP A CA 1
ATOM 1622 C C . TRP A 1 206 ? -5.648 -13.690 -2.404 1.00 97.88 206 TRP A C 1
ATOM 1624 O O . TRP A 1 206 ? -4.875 -13.003 -1.739 1.00 97.88 206 TRP A O 1
ATOM 1634 N N . VAL A 1 207 ? -5.688 -13.601 -3.736 1.00 98.38 207 VAL A N 1
ATOM 1635 C CA . VAL A 1 207 ? -4.800 -12.721 -4.506 1.00 98.38 207 VAL A CA 1
ATOM 1636 C C . VAL A 1 207 ? -5.602 -11.672 -5.261 1.00 98.38 207 VAL A C 1
ATOM 1638 O O . VAL A 1 207 ? -6.489 -11.990 -6.047 1.00 98.38 207 VAL A O 1
ATOM 1641 N N . TYR A 1 208 ? -5.251 -10.401 -5.057 1.00 97.25 208 TYR A N 1
ATOM 1642 C CA . TYR A 1 208 ? -5.948 -9.275 -5.679 1.00 97.25 208 TYR A CA 1
ATOM 1643 C C . TYR A 1 208 ? -4.971 -8.250 -6.260 1.00 97.25 208 TYR A C 1
ATOM 1645 O O . TYR A 1 208 ? -4.003 -7.888 -5.592 1.00 97.25 208 TYR A O 1
ATOM 1653 N N . PRO A 1 209 ? -5.223 -7.677 -7.446 1.00 97.00 209 PRO A N 1
ATOM 1654 C CA . PRO A 1 209 ? -4.470 -6.518 -7.911 1.00 97.00 209 PRO A CA 1
ATOM 1655 C C . PRO A 1 209 ? -4.875 -5.222 -7.191 1.00 97.00 209 PRO A C 1
ATOM 1657 O O . PRO A 1 209 ? -6.048 -4.974 -6.912 1.00 97.00 209 PRO A O 1
ATOM 1660 N N . CYS A 1 210 ? -3.911 -4.334 -6.939 1.00 95.06 210 CYS A N 1
ATOM 1661 C CA . CYS A 1 210 ? -4.159 -2.941 -6.572 1.00 95.06 210 CYS A CA 1
ATOM 1662 C C . CYS A 1 210 ? -4.383 -2.102 -7.836 1.00 95.06 210 CYS A C 1
ATOM 1664 O O . CYS A 1 210 ? -3.434 -1.674 -8.491 1.00 95.06 210 CYS A O 1
ATOM 1666 N N . GLY A 1 211 ? -5.649 -1.838 -8.143 1.00 91.56 211 GLY A N 1
ATOM 1667 C CA . GLY A 1 211 ? -6.077 -1.217 -9.397 1.00 91.56 211 GLY A CA 1
ATOM 1668 C C . GLY A 1 211 ? -6.971 -2.175 -10.176 1.00 91.56 211 GLY A C 1
ATOM 1669 O O . GLY A 1 211 ? -7.000 -3.367 -9.886 1.00 91.56 211 GLY A O 1
ATOM 1670 N N . LYS A 1 212 ? -7.744 -1.644 -11.122 1.00 88.62 212 LYS A N 1
ATOM 1671 C CA . LYS A 1 212 ? -8.603 -2.461 -11.990 1.00 88.62 212 LYS A CA 1
ATOM 1672 C C . LYS A 1 212 ? -7.791 -3.118 -13.108 1.00 88.62 212 LYS A C 1
ATOM 1674 O O . LYS A 1 212 ? -8.056 -4.255 -13.468 1.00 88.62 212 LYS A O 1
ATOM 1679 N N . ASP A 1 213 ? -6.814 -2.392 -13.636 1.00 90.19 213 ASP A N 1
ATOM 1680 C CA . ASP A 1 213 ? -5.958 -2.793 -14.751 1.00 90.19 213 ASP A CA 1
ATOM 1681 C C . ASP A 1 213 ? -4.661 -1.954 -14.734 1.00 90.19 213 ASP A C 1
ATOM 1683 O O . ASP A 1 213 ? -4.500 -1.064 -13.890 1.00 90.19 213 ASP A O 1
ATOM 1687 N N . ALA A 1 214 ? -3.761 -2.187 -15.697 1.00 87.25 214 ALA A N 1
ATOM 1688 C CA . ALA A 1 214 ? -2.488 -1.468 -15.848 1.00 87.25 214 ALA A CA 1
ATOM 1689 C C . ALA A 1 214 ? -2.613 0.058 -16.109 1.00 87.25 214 ALA A C 1
ATOM 1691 O O . ALA A 1 214 ? -1.612 0.777 -16.194 1.00 87.25 214 ALA A O 1
ATOM 1692 N N . ASN A 1 215 ? -3.828 0.585 -16.263 1.00 84.31 215 ASN A N 1
ATOM 1693 C CA . ASN A 1 215 ? -4.125 1.996 -16.515 1.00 84.31 215 ASN A CA 1
ATOM 1694 C C . ASN A 1 215 ? -4.989 2.640 -15.423 1.00 84.31 215 ASN A C 1
ATOM 1696 O O . ASN A 1 215 ? -4.986 3.867 -15.281 1.00 84.31 215 ASN A O 1
ATOM 1700 N N . THR A 1 216 ? -5.696 1.838 -14.630 1.00 84.19 216 THR A N 1
ATOM 1701 C CA . THR A 1 216 ? -6.766 2.295 -13.747 1.00 84.19 216 THR A CA 1
ATOM 1702 C C . THR A 1 216 ? -6.445 2.006 -12.281 1.00 84.19 216 THR A C 1
ATOM 1704 O O . THR A 1 216 ? -6.711 0.925 -11.759 1.00 84.19 216 THR A O 1
ATOM 1707 N N . PHE A 1 217 ? -5.942 3.023 -11.572 1.00 85.19 217 PHE A N 1
ATOM 1708 C CA . PHE A 1 217 ? -5.409 2.878 -10.204 1.00 85.19 217 PHE A CA 1
ATOM 1709 C C . PHE A 1 217 ? -6.250 3.535 -9.096 1.00 85.19 217 PHE A C 1
ATOM 1711 O O . PHE A 1 217 ? -5.822 3.574 -7.941 1.00 85.19 217 PHE A O 1
ATOM 1718 N N . LYS A 1 218 ? -7.417 4.108 -9.421 1.00 90.75 218 LYS A N 1
ATOM 1719 C CA . LYS A 1 218 ? -8.294 4.745 -8.422 1.00 90.75 218 LYS A CA 1
ATOM 1720 C C . LYS A 1 218 ? -8.840 3.691 -7.456 1.00 90.75 218 LYS A C 1
ATOM 1722 O O . LYS A 1 218 ? -9.342 2.661 -7.896 1.00 90.75 218 LYS A O 1
ATOM 1727 N N . CYS A 1 219 ? -8.796 3.962 -6.151 1.00 92.94 219 CYS A N 1
ATOM 1728 C CA . CYS A 1 219 ? -9.174 2.977 -5.131 1.00 92.94 219 CYS A CA 1
ATOM 1729 C C . CYS A 1 219 ? -10.639 2.527 -5.238 1.00 92.94 219 CYS A C 1
ATOM 1731 O O . CYS A 1 219 ? -10.925 1.362 -4.983 1.00 92.94 219 CYS A O 1
ATOM 1733 N N . HIS A 1 220 ? -11.548 3.398 -5.695 1.00 92.88 220 HIS A N 1
ATOM 1734 C CA . HIS A 1 220 ? -12.958 3.044 -5.916 1.00 92.88 220 HIS A CA 1
ATOM 1735 C C . HIS A 1 220 ? -13.162 2.015 -7.043 1.00 92.88 220 HIS A C 1
ATOM 1737 O O . HIS A 1 220 ? -14.269 1.531 -7.235 1.00 92.88 220 HIS A O 1
ATOM 1743 N N . ARG A 1 221 ? -12.118 1.701 -7.825 1.00 92.88 221 ARG A N 1
ATOM 1744 C CA . ARG A 1 221 ? -12.185 0.726 -8.920 1.00 92.88 221 ARG A CA 1
ATOM 1745 C C . ARG A 1 221 ? -11.798 -0.686 -8.497 1.00 92.88 221 ARG A C 1
ATOM 1747 O O . ARG A 1 221 ? -12.308 -1.617 -9.103 1.00 92.88 221 ARG A O 1
ATOM 1754 N N . CYS A 1 222 ? -10.921 -0.850 -7.502 1.00 94.00 222 CYS A N 1
ATOM 1755 C CA . CYS A 1 222 ? -10.588 -2.176 -6.969 1.00 94.00 222 CYS A CA 1
ATOM 1756 C C . CYS A 1 222 ? -11.315 -2.498 -5.658 1.00 94.00 222 CYS A C 1
ATOM 1758 O O . CYS A 1 222 ? -11.610 -3.655 -5.410 1.00 94.00 222 CYS A O 1
ATOM 1760 N N . GLY A 1 223 ? -11.591 -1.511 -4.799 1.00 95.25 223 GLY A N 1
ATOM 1761 C CA . GLY A 1 223 ? -12.344 -1.718 -3.556 1.00 95.25 223 GLY A CA 1
ATOM 1762 C C . GLY A 1 223 ? -11.646 -2.557 -2.474 1.00 95.25 223 GLY A C 1
ATOM 1763 O O . GLY A 1 223 ? -12.157 -2.614 -1.360 1.00 95.25 223 GLY A O 1
ATOM 1764 N N . ASN A 1 224 ? -10.471 -3.147 -2.743 1.00 96.75 224 ASN A N 1
ATOM 1765 C CA . ASN A 1 224 ? -9.800 -4.085 -1.828 1.00 96.75 224 ASN A CA 1
ATOM 1766 C C . ASN A 1 224 ? -9.661 -3.536 -0.403 1.00 96.75 224 ASN A C 1
ATOM 1768 O O . ASN A 1 224 ? -10.058 -4.193 0.544 1.00 96.75 224 ASN A O 1
ATOM 1772 N N . CYS A 1 225 ? -9.144 -2.315 -0.228 1.00 97.06 225 CYS A N 1
ATOM 1773 C CA . CYS A 1 225 ? -8.942 -1.757 1.113 1.00 97.06 225 CYS A CA 1
ATOM 1774 C C . CYS A 1 225 ? -10.250 -1.602 1.908 1.00 97.06 225 CYS A C 1
ATOM 1776 O O . CYS A 1 225 ? -10.221 -1.746 3.122 1.00 97.06 225 CYS A O 1
ATOM 1778 N N . LEU A 1 226 ? -11.366 -1.301 1.234 1.00 97.06 226 LEU A N 1
ATOM 1779 C CA . LEU A 1 226 ? -12.683 -1.169 1.860 1.00 97.06 226 LEU A CA 1
ATOM 1780 C C . LEU A 1 226 ? -13.227 -2.550 2.250 1.00 97.06 226 LEU A C 1
ATOM 1782 O O . LEU A 1 226 ? -13.607 -2.754 3.397 1.00 97.06 226 LEU A O 1
ATOM 1786 N N . ARG A 1 227 ? -13.189 -3.509 1.315 1.00 97.38 227 ARG A N 1
ATOM 1787 C CA . ARG A 1 227 ? -13.620 -4.897 1.540 1.00 97.38 227 ARG A CA 1
ATOM 1788 C C . ARG A 1 227 ? -12.838 -5.554 2.676 1.00 97.38 227 ARG A C 1
ATOM 1790 O O . ARG A 1 227 ? -13.433 -6.054 3.622 1.00 97.38 227 ARG A O 1
ATOM 1797 N N . GLU A 1 228 ? -11.508 -5.508 2.602 1.00 98.19 228 GLU A N 1
ATOM 1798 C CA . GLU A 1 228 ? -10.653 -6.154 3.600 1.00 98.19 228 GLU A CA 1
ATOM 1799 C C . GLU A 1 228 ? -10.725 -5.466 4.964 1.00 98.19 228 GLU A C 1
ATOM 1801 O O . GLU A 1 228 ? -10.446 -6.102 5.973 1.00 98.19 228 GLU A O 1
ATOM 1806 N N . TYR A 1 229 ? -11.099 -4.183 5.034 1.00 98.50 229 TYR A N 1
ATOM 1807 C CA . TYR A 1 229 ? -11.296 -3.510 6.318 1.00 98.50 229 TYR A CA 1
ATOM 1808 C C . TYR A 1 229 ? -12.433 -4.160 7.104 1.00 98.50 229 TYR A C 1
ATOM 1810 O O . TYR A 1 229 ? -12.211 -4.593 8.232 1.00 98.50 229 TYR A O 1
ATOM 1818 N N . PHE A 1 230 ? -13.609 -4.296 6.487 1.00 98.12 230 PHE A N 1
ATOM 1819 C CA . PHE A 1 230 ? -14.769 -4.901 7.141 1.00 98.12 230 PHE A CA 1
ATOM 1820 C C . PHE A 1 230 ? -14.571 -6.394 7.413 1.00 98.12 230 PHE A C 1
ATOM 1822 O O . PHE A 1 230 ? -14.793 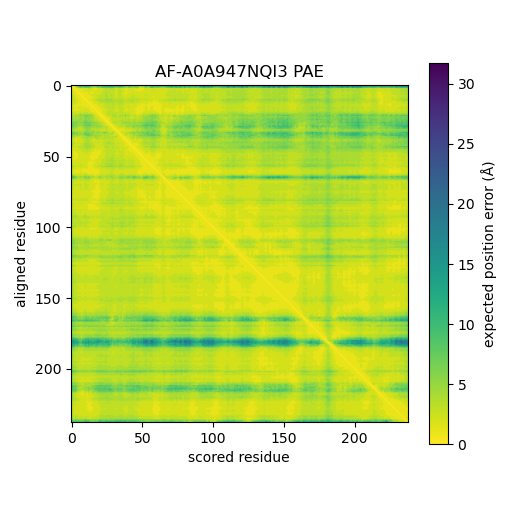-6.823 8.539 1.00 98.12 230 PHE A O 1
ATOM 1829 N N . ALA A 1 231 ? -14.013 -7.154 6.463 1.00 97.75 231 ALA A N 1
ATOM 1830 C CA . ALA A 1 231 ? -13.671 -8.563 6.695 1.00 97.75 231 ALA A CA 1
ATOM 1831 C C . ALA A 1 231 ? -12.688 -8.742 7.872 1.00 97.75 231 ALA A C 1
ATOM 1833 O O . ALA A 1 231 ? -12.733 -9.728 8.608 1.00 97.75 231 ALA A O 1
ATOM 1834 N N . THR A 1 232 ? -11.796 -7.770 8.084 1.00 98.44 232 THR A N 1
ATOM 1835 C CA . THR A 1 232 ? -10.875 -7.790 9.227 1.00 98.44 232 THR A CA 1
ATOM 1836 C C . THR A 1 232 ? -11.562 -7.439 10.536 1.00 98.44 232 THR A C 1
ATOM 1838 O O . THR A 1 232 ? -11.214 -8.036 11.549 1.00 98.44 232 THR A O 1
ATOM 1841 N N . LEU A 1 233 ? -12.515 -6.502 10.541 1.00 98.06 233 LEU A N 1
ATOM 1842 C CA . LEU A 1 233 ? -13.318 -6.219 11.733 1.00 98.06 233 LEU A CA 1
ATOM 1843 C C . LEU A 1 233 ? -14.100 -7.463 12.168 1.00 98.06 233 LEU A C 1
ATOM 1845 O O . LEU A 1 233 ? -13.971 -7.866 13.323 1.00 98.06 233 LEU A O 1
ATOM 1849 N N . GLU A 1 234 ? -14.749 -8.152 11.225 1.00 96.81 234 GLU A N 1
ATOM 1850 C CA . GLU A 1 234 ? -15.440 -9.422 11.482 1.00 96.81 234 GLU A CA 1
ATOM 1851 C C . GLU A 1 234 ? -14.487 -10.470 12.075 1.00 96.81 234 GLU A C 1
ATOM 1853 O O . GLU A 1 234 ? -14.772 -11.065 13.115 1.00 96.81 234 GLU A O 1
ATOM 1858 N N . ARG A 1 235 ? -13.295 -10.643 11.483 1.00 95.38 235 ARG A N 1
ATOM 1859 C CA . ARG A 1 235 ? -12.264 -11.559 12.007 1.00 95.38 235 ARG A CA 1
ATOM 1860 C C . ARG A 1 235 ? -11.754 -11.162 13.398 1.00 95.38 235 ARG A C 1
ATOM 1862 O O . ARG A 1 235 ? -11.310 -12.020 14.157 1.00 95.38 235 ARG A O 1
ATOM 1869 N N . MET A 1 236 ? -11.779 -9.873 13.729 1.00 96.38 236 MET A N 1
ATOM 1870 C CA . MET A 1 236 ? -11.423 -9.345 15.049 1.00 96.38 236 MET A CA 1
ATOM 1871 C C . MET A 1 236 ? -12.583 -9.410 16.059 1.00 96.38 236 MET A C 1
ATOM 1873 O O . MET A 1 236 ? -12.359 -9.077 17.223 1.00 96.38 236 MET A O 1
ATOM 1877 N N . GLY A 1 237 ? -13.788 -9.819 15.643 1.00 94.06 237 GLY A N 1
ATOM 1878 C CA . GLY A 1 237 ? -14.990 -9.836 16.479 1.0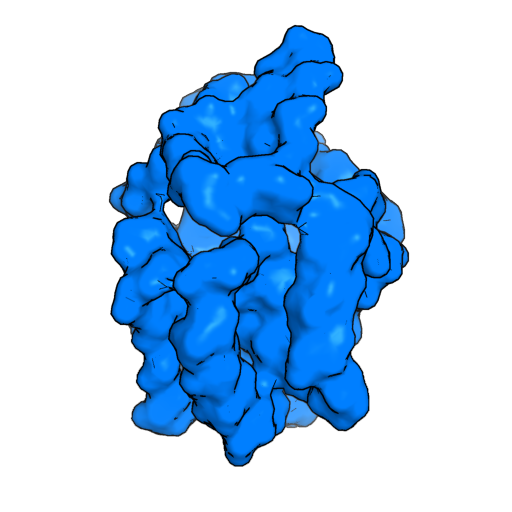0 94.06 237 GLY A CA 1
ATOM 1879 C C . GLY A 1 237 ? -15.542 -8.440 16.785 1.00 94.06 237 GLY A C 1
ATOM 1880 O O . GLY A 1 237 ? -15.947 -8.191 17.920 1.00 94.06 237 GLY A O 1
ATOM 1881 N N . ARG A 1 238 ? -15.489 -7.518 15.815 1.00 85.00 238 ARG A N 1
ATOM 1882 C CA . ARG A 1 238 ? -15.955 -6.127 15.931 1.00 85.00 238 ARG A CA 1
ATOM 1883 C C . ARG A 1 238 ? -16.982 -5.763 14.876 1.00 85.00 238 ARG A C 1
ATOM 1885 O O . ARG A 1 238 ? -16.882 -6.314 13.760 1.00 85.00 238 ARG A O 1
#

Radius of gyration: 17.19 Å; Cα contacts (8 Å, |Δi|>4): 432; chains: 1; bounding box: 36×45×43 Å

Mean predicted aligned error: 3.5 Å